Protein AF-G5ICY0-F1 (afdb_monomer_lite)

Sequence (314 aa):
MKWRRPLLGMAAVAVTAGICLMGASAAYGGWDLGRFWAGDGLAGGQSDGRDDGRNDGRSDGEIDGQRLSGEKRHWNLGDVVERELDGKVYRFQCIDQNYSDRMEYHKPAALFLCTTVIPADAGSEYRYEELADGRFDYVFYPGPVVNFGEGNDYKYSAVRRWLEKCESGVPGAVDINTGVDLAFEGRTEEGLYGQMNAEGVRGSYIGSQKLTERLFCLSVDEALKYREYLWRFEEAREENPESQYGPYSKGYWLRNPVGDETHYEDTRMVYIVDLVNGNIRPQAVKPEGKSGTGELDVTGTTGLRPAFAMPQDS

Organism: NCBI:txid742737

Structure (mmCIF, N/CA/C/O backbone):
data_AF-G5ICY0-F1
#
_entry.id   AF-G5ICY0-F1
#
loop_
_atom_site.group_PDB
_atom_site.id
_atom_site.type_symbol
_atom_site.label_atom_id
_atom_site.label_alt_id
_atom_site.label_comp_id
_atom_site.label_asym_id
_atom_site.label_entity_id
_atom_site.label_seq_id
_atom_site.pdbx_PDB_ins_code
_atom_site.Cartn_x
_atom_site.Cartn_y
_atom_site.Cartn_z
_atom_site.occupancy
_atom_site.B_iso_or_equiv
_atom_site.auth_seq_id
_atom_site.auth_comp_id
_atom_site.auth_asym_id
_atom_site.auth_atom_id
_atom_site.pdbx_PDB_model_num
ATOM 1 N N . MET A 1 1 ? -39.453 60.909 6.439 1.00 36.12 1 MET A N 1
ATOM 2 C CA . MET A 1 1 ? -39.708 60.272 5.126 1.00 36.12 1 MET A CA 1
ATOM 3 C C . MET A 1 1 ? -39.039 58.906 5.111 1.00 36.12 1 MET A C 1
ATOM 5 O O . MET A 1 1 ? -37.912 58.788 5.566 1.00 36.12 1 MET A O 1
ATOM 9 N N . LYS A 1 2 ? -39.800 57.882 4.711 1.00 39.31 2 LYS A N 1
ATOM 10 C CA . LYS A 1 2 ? -39.496 56.446 4.813 1.00 39.31 2 LYS A CA 1
ATOM 11 C C . LYS A 1 2 ? -38.220 56.061 4.056 1.00 39.31 2 LYS A C 1
ATOM 13 O O . LYS A 1 2 ? -38.152 56.315 2.862 1.00 39.31 2 LYS A O 1
ATOM 18 N N . TRP A 1 3 ? -37.321 55.329 4.710 1.00 28.19 3 TRP A N 1
ATOM 19 C CA . TRP A 1 3 ? -36.352 54.463 4.035 1.00 28.19 3 TRP A CA 1
ATOM 20 C C . TRP A 1 3 ? -36.494 53.041 4.577 1.00 28.19 3 TRP A C 1
ATOM 22 O O . TRP A 1 3 ? -36.423 52.794 5.779 1.00 28.19 3 TRP A O 1
ATOM 32 N N . ARG A 1 4 ? -36.833 52.137 3.655 1.00 33.28 4 ARG A N 1
ATOM 33 C CA . ARG A 1 4 ? -37.091 50.712 3.864 1.00 33.28 4 ARG A CA 1
ATOM 34 C C . ARG A 1 4 ? -35.762 49.961 3.990 1.00 33.28 4 ARG A C 1
ATOM 36 O O . ARG A 1 4 ? -34.844 50.209 3.218 1.00 33.28 4 ARG A O 1
ATOM 43 N N . ARG A 1 5 ? -35.708 49.008 4.922 1.00 35.75 5 ARG A N 1
ATOM 44 C CA . ARG A 1 5 ? -34.698 47.940 4.977 1.00 35.75 5 ARG A CA 1
ATOM 45 C C . ARG A 1 5 ? -34.933 46.933 3.838 1.00 35.75 5 ARG A C 1
ATOM 47 O O . ARG A 1 5 ? -36.100 46.614 3.595 1.00 35.75 5 ARG A O 1
ATOM 54 N N . PRO A 1 6 ? -33.891 46.374 3.204 1.00 41.16 6 PRO A N 1
ATOM 55 C CA . PRO A 1 6 ? -34.017 45.144 2.438 1.00 41.16 6 PRO A CA 1
ATOM 56 C C . PRO A 1 6 ? -33.832 43.911 3.338 1.00 41.16 6 PRO A C 1
ATOM 58 O O . PRO A 1 6 ? -32.923 43.851 4.163 1.00 41.16 6 PRO A O 1
ATOM 61 N N . LEU A 1 7 ? -34.726 42.940 3.151 1.00 33.22 7 LEU A N 1
ATOM 62 C CA . LEU A 1 7 ? -34.635 41.551 3.596 1.00 33.22 7 LEU A CA 1
ATOM 63 C C . LEU A 1 7 ? -34.137 40.713 2.408 1.00 33.22 7 LEU A C 1
ATOM 65 O O . LEU A 1 7 ? -34.849 40.603 1.417 1.00 33.22 7 LEU A O 1
ATOM 69 N N . LEU A 1 8 ? -32.960 40.110 2.535 1.00 35.53 8 LEU A N 1
ATOM 70 C CA . LEU A 1 8 ? -32.526 38.869 1.878 1.00 35.53 8 LEU A CA 1
ATOM 71 C C . LEU A 1 8 ? -31.786 38.127 3.005 1.00 35.53 8 LEU A C 1
ATOM 73 O O . LEU A 1 8 ? -30.935 38.725 3.649 1.00 35.53 8 LEU A O 1
ATOM 77 N N . GLY A 1 9 ? -32.082 36.901 3.415 1.00 31.06 9 GLY A N 1
ATOM 78 C CA . GLY A 1 9 ? -32.622 35.751 2.705 1.00 31.06 9 GLY A CA 1
ATOM 79 C C . GLY A 1 9 ? -31.750 34.573 3.146 1.00 31.06 9 GLY A C 1
ATOM 80 O O . GLY A 1 9 ? -30.866 34.161 2.407 1.00 31.06 9 GLY A O 1
ATOM 81 N N . MET A 1 10 ? -31.907 34.124 4.399 1.00 29.62 10 MET A N 1
ATOM 82 C CA . MET A 1 10 ? -31.206 32.946 4.924 1.00 29.62 10 MET A CA 1
ATOM 83 C C . MET A 1 10 ? -31.813 31.699 4.278 1.00 29.62 10 MET A C 1
ATOM 85 O O . MET A 1 10 ? -32.929 31.306 4.614 1.00 29.62 10 MET A O 1
ATOM 89 N N . ALA A 1 11 ? -31.089 31.092 3.341 1.00 31.17 11 ALA A N 1
ATOM 90 C CA . ALA A 1 11 ? -31.382 29.748 2.872 1.00 31.17 11 ALA A CA 1
ATOM 91 C C . ALA A 1 11 ? -30.827 28.751 3.899 1.00 31.17 11 ALA A C 1
ATOM 93 O O . ALA A 1 11 ? -29.621 28.531 3.986 1.00 31.17 11 ALA A O 1
ATOM 94 N N . ALA A 1 12 ? -31.719 28.185 4.709 1.00 29.64 12 ALA A N 1
ATOM 95 C CA . ALA A 1 12 ? -31.433 27.004 5.506 1.00 29.64 12 ALA A CA 1
ATOM 96 C C . ALA A 1 12 ? -31.341 25.799 4.559 1.00 29.64 12 ALA A C 1
ATOM 98 O O . ALA A 1 12 ? -32.341 25.392 3.969 1.00 29.64 12 ALA A O 1
ATOM 99 N N . VAL A 1 13 ? -30.142 25.243 4.392 1.00 29.98 13 VAL A N 1
ATOM 100 C CA . VAL A 1 13 ? -29.959 23.937 3.753 1.00 29.98 13 VAL A CA 1
ATOM 101 C C . VAL A 1 13 ? -30.227 22.886 4.823 1.00 29.98 13 VAL A C 1
ATOM 103 O O . VAL A 1 13 ? -29.407 22.651 5.708 1.00 29.98 13 VAL A O 1
ATOM 106 N N . ALA A 1 14 ? -31.422 22.304 4.777 1.00 28.41 14 ALA A N 1
ATOM 107 C CA . ALA A 1 14 ? -31.770 21.136 5.566 1.00 28.41 14 ALA A CA 1
ATOM 108 C C . ALA A 1 14 ? -31.004 19.926 5.011 1.00 28.41 14 ALA A C 1
ATOM 110 O O . ALA A 1 14 ? -31.295 19.452 3.915 1.00 28.41 14 ALA A O 1
ATOM 111 N N . VAL A 1 15 ? -30.017 19.437 5.761 1.00 30.31 15 VAL A N 1
ATOM 112 C CA . VAL A 1 15 ? -29.398 18.132 5.510 1.00 30.31 15 VAL A CA 1
ATOM 113 C C . VAL A 1 15 ? -30.334 17.080 6.095 1.00 30.31 15 VAL A C 1
ATOM 115 O O . VAL A 1 15 ? -30.364 16.843 7.300 1.00 30.31 15 VAL A O 1
ATOM 118 N N . THR A 1 16 ? -31.163 16.487 5.243 1.00 29.80 16 THR A N 1
ATOM 119 C CA . THR A 1 16 ? -31.933 15.287 5.575 1.00 29.80 16 THR A CA 1
ATOM 120 C C . THR A 1 16 ? -30.975 14.109 5.717 1.00 29.80 16 THR A C 1
ATOM 122 O O . THR A 1 16 ? -30.489 13.577 4.721 1.00 29.80 16 THR A O 1
ATOM 125 N N . ALA A 1 17 ? -30.709 13.706 6.960 1.00 30.80 17 ALA A N 1
ATOM 126 C CA . ALA A 1 17 ? -30.082 12.432 7.281 1.00 30.80 17 ALA A CA 1
ATOM 127 C C . ALA A 1 17 ? -31.050 11.295 6.912 1.00 30.80 17 ALA A C 1
ATOM 129 O O . ALA A 1 17 ? -32.052 11.063 7.590 1.00 30.80 17 ALA A O 1
ATOM 130 N N . GLY A 1 18 ? -30.779 10.622 5.795 1.00 26.30 18 GLY A N 1
ATOM 131 C CA . GLY A 1 18 ? -31.446 9.382 5.424 1.00 26.30 18 GLY A CA 1
ATOM 132 C C . GLY A 1 18 ? -30.911 8.239 6.279 1.00 26.30 18 GLY A C 1
ATOM 133 O O . GLY A 1 18 ? -29.832 7.721 6.018 1.00 26.30 18 GLY A O 1
ATOM 134 N N . ILE A 1 19 ? -31.667 7.860 7.308 1.00 30.48 19 ILE A N 1
ATOM 135 C CA . ILE A 1 19 ? -31.460 6.621 8.060 1.00 30.48 19 ILE A CA 1
ATOM 136 C C . ILE A 1 19 ? -31.912 5.465 7.158 1.00 30.48 19 ILE A C 1
ATOM 138 O O . ILE A 1 19 ? -33.110 5.228 6.993 1.00 30.48 19 ILE A O 1
ATOM 142 N N . CYS A 1 20 ? -30.961 4.750 6.557 1.00 27.05 20 CYS A N 1
ATOM 143 C CA . CYS A 1 20 ? -31.229 3.454 5.939 1.00 27.05 20 CYS A CA 1
ATOM 144 C C . CYS A 1 20 ? -31.320 2.388 7.037 1.00 27.05 20 CYS A C 1
ATOM 146 O O . CYS A 1 20 ? -30.318 1.850 7.494 1.00 27.05 20 CYS A O 1
ATOM 148 N N . LEU A 1 21 ? -32.551 2.084 7.448 1.00 31.14 21 LEU A N 1
ATOM 149 C CA . LEU A 1 21 ? -32.902 0.839 8.125 1.00 31.14 21 LEU A CA 1
ATOM 150 C C . LEU A 1 21 ? -32.867 -0.292 7.089 1.00 31.14 21 LEU A C 1
ATOM 152 O O . LEU A 1 21 ? -33.760 -0.378 6.247 1.00 31.14 21 LEU A O 1
ATOM 156 N N . MET A 1 22 ? -31.865 -1.169 7.157 1.00 32.19 22 MET A N 1
ATOM 157 C CA . MET A 1 22 ? -31.937 -2.484 6.518 1.00 32.19 22 MET A CA 1
ATOM 158 C C . MET A 1 22 ? -31.921 -3.581 7.576 1.00 32.19 22 MET A C 1
ATOM 160 O O . MET A 1 22 ? -31.113 -3.587 8.501 1.00 32.19 22 MET A O 1
ATOM 164 N N . GLY A 1 23 ? -32.925 -4.447 7.449 1.00 27.83 23 GLY A N 1
ATOM 165 C CA . GLY A 1 23 ? -33.338 -5.433 8.429 1.00 27.83 23 GLY A CA 1
ATOM 166 C C . GLY A 1 23 ? -32.321 -6.546 8.636 1.00 27.83 23 GLY A C 1
ATOM 167 O O . GLY A 1 23 ? -31.778 -7.115 7.692 1.00 27.83 23 GLY A O 1
ATOM 168 N N . ALA A 1 24 ? -32.148 -6.892 9.906 1.00 28.39 24 ALA A N 1
ATOM 169 C CA . ALA A 1 24 ? -31.529 -8.127 10.337 1.00 28.39 24 ALA A CA 1
ATOM 170 C C . ALA A 1 24 ? -32.392 -9.322 9.900 1.00 28.39 24 ALA A C 1
ATOM 172 O O . ALA A 1 24 ? -33.565 -9.415 10.264 1.00 28.39 24 ALA A O 1
ATOM 173 N N . SER A 1 25 ? -31.796 -10.257 9.161 1.00 28.80 25 SER A N 1
ATOM 174 C CA . SER A 1 25 ? -32.307 -11.621 9.046 1.00 28.80 25 SER A CA 1
ATOM 175 C C . SER A 1 25 ? -31.314 -12.547 9.732 1.00 28.80 25 SER A C 1
ATOM 177 O O . SER A 1 25 ? -30.215 -12.785 9.239 1.00 28.80 25 SER A O 1
ATOM 179 N N . ALA A 1 26 ? -31.710 -13.023 10.909 1.00 29.44 26 ALA A N 1
ATOM 180 C CA . ALA A 1 26 ? -30.985 -13.989 11.711 1.00 29.44 26 ALA A CA 1
ATOM 181 C C . ALA A 1 26 ? -30.997 -15.373 11.043 1.00 29.44 26 ALA A C 1
ATOM 183 O O . ALA A 1 26 ? -32.054 -15.868 10.650 1.00 29.44 26 ALA A O 1
ATOM 184 N N . ALA A 1 27 ? -29.838 -16.025 10.991 1.00 30.41 27 ALA A N 1
ATOM 185 C CA . ALA A 1 27 ? -29.732 -17.469 10.833 1.00 30.41 27 ALA A CA 1
ATOM 186 C C . ALA A 1 27 ? -28.850 -18.001 11.967 1.00 30.41 27 ALA A C 1
ATOM 188 O O . ALA A 1 27 ? -27.684 -17.643 12.104 1.00 30.41 27 ALA A O 1
ATOM 189 N N . TYR A 1 28 ? -29.486 -18.796 12.821 1.00 28.75 28 TYR A N 1
ATOM 190 C CA . TYR A 1 28 ? -28.950 -19.422 14.019 1.00 28.75 28 TYR A CA 1
ATOM 191 C C . TYR A 1 28 ? -28.015 -20.596 13.691 1.00 28.75 28 TYR A C 1
ATOM 193 O O . TYR A 1 28 ? -28.326 -21.429 12.843 1.00 28.75 28 TYR A O 1
ATOM 201 N N . GLY A 1 29 ? -26.945 -20.717 14.474 1.00 30.14 29 GLY A N 1
ATOM 202 C CA . GLY A 1 29 ? -26.144 -21.926 14.688 1.00 30.14 29 GLY A CA 1
ATOM 203 C C . GLY A 1 29 ? -25.017 -21.548 15.655 1.00 30.14 29 GLY A C 1
ATOM 204 O O . GLY A 1 29 ? -24.110 -20.830 15.272 1.00 30.14 29 GLY A O 1
ATOM 205 N N . GLY A 1 30 ? -25.065 -21.818 16.958 1.00 26.81 30 GLY A N 1
ATOM 206 C CA . GLY A 1 30 ? -25.446 -23.070 17.600 1.00 26.81 30 GLY A CA 1
ATOM 207 C C . GLY A 1 30 ? -24.174 -23.858 17.919 1.00 26.81 30 GLY A C 1
ATOM 208 O O . GLY A 1 30 ? -23.968 -24.910 17.330 1.00 26.81 30 GLY A O 1
ATOM 209 N N . TRP A 1 31 ? -23.315 -23.334 18.804 1.00 29.28 31 TRP A N 1
ATOM 210 C CA . TRP A 1 31 ? -22.185 -24.083 19.361 1.00 29.28 31 TRP A CA 1
ATOM 211 C C . TRP A 1 31 ? -22.333 -24.180 20.875 1.00 29.28 31 TRP A C 1
ATOM 213 O O . TRP A 1 31 ? -22.427 -23.183 21.591 1.00 29.28 31 TRP A O 1
ATOM 223 N N . ASP A 1 32 ? -22.439 -25.432 21.295 1.00 28.61 32 ASP A N 1
ATOM 224 C CA . ASP A 1 32 ? -22.733 -25.927 22.627 1.00 28.61 32 ASP A CA 1
ATOM 225 C C . ASP A 1 32 ? -21.485 -25.818 23.520 1.00 28.61 32 ASP A C 1
ATOM 227 O O . ASP A 1 32 ? -20.405 -26.302 23.177 1.00 28.61 32 ASP A O 1
ATOM 231 N N . LEU A 1 33 ? -21.635 -25.157 24.668 1.00 32.12 33 LEU A N 1
ATOM 232 C CA . LEU A 1 33 ? -20.635 -25.084 25.730 1.00 32.12 33 LEU A CA 1
ATOM 233 C C . LEU A 1 33 ? -20.950 -26.176 26.755 1.00 32.12 33 LEU A C 1
ATOM 235 O O . LEU A 1 33 ? -21.924 -26.078 27.502 1.00 32.12 33 LEU A O 1
ATOM 239 N N . GLY A 1 34 ? -20.086 -27.191 26.842 1.00 29.98 34 GLY A N 1
ATOM 240 C CA . GLY A 1 34 ? -20.282 -28.326 27.741 1.00 29.98 34 GLY A CA 1
ATOM 241 C C . GLY A 1 34 ? -18.997 -28.926 28.312 1.00 29.98 34 GLY A C 1
ATOM 242 O O . GLY A 1 34 ? -18.436 -29.833 27.720 1.00 29.98 34 GLY A O 1
ATOM 243 N N . ARG A 1 35 ? -18.640 -28.455 29.519 1.00 31.89 35 ARG A N 1
ATOM 244 C CA . ARG A 1 35 ? -18.108 -29.181 30.704 1.00 31.89 35 ARG A CA 1
ATOM 245 C C . ARG A 1 35 ? -16.809 -30.014 30.587 1.00 31.89 35 ARG A C 1
ATOM 247 O O . ARG A 1 35 ? -16.711 -30.952 29.818 1.00 31.89 35 ARG A O 1
ATOM 254 N N . PHE A 1 36 ? -15.767 -29.666 31.353 1.00 27.19 36 PHE A N 1
ATOM 255 C CA . PHE A 1 36 ? -15.526 -30.012 32.779 1.00 27.19 36 PHE A CA 1
ATOM 256 C C . PHE A 1 36 ? -15.014 -31.448 32.971 1.00 27.19 36 PHE A C 1
ATOM 258 O O . PHE A 1 36 ? -15.792 -32.367 32.781 1.00 27.19 36 PHE A O 1
ATOM 265 N N . TRP A 1 37 ? -13.761 -31.608 33.421 1.00 31.45 37 TRP A N 1
ATOM 266 C CA . TRP A 1 37 ? -13.373 -32.430 34.582 1.00 31.45 37 TRP A CA 1
ATOM 267 C C . TRP A 1 37 ? -11.996 -31.995 35.099 1.00 31.45 37 TRP A C 1
ATOM 269 O O . TRP A 1 37 ? -11.056 -31.784 34.337 1.00 31.45 37 TRP A O 1
ATOM 279 N N . ALA A 1 38 ? -11.929 -31.852 36.418 1.00 29.88 38 ALA A N 1
ATOM 280 C CA . ALA A 1 38 ? -10.739 -31.639 37.219 1.00 29.88 38 ALA A CA 1
ATOM 281 C C . ALA A 1 38 ? -10.428 -32.922 38.003 1.00 29.88 38 ALA A C 1
ATOM 283 O O . ALA A 1 38 ? -11.358 -33.635 38.373 1.00 29.88 38 ALA A O 1
ATOM 284 N N . GLY A 1 39 ? -9.150 -33.101 38.345 1.00 28.83 39 GLY A N 1
ATOM 285 C CA . GLY A 1 39 ? -8.735 -33.679 39.627 1.00 28.83 39 GLY A CA 1
ATOM 286 C C . GLY A 1 39 ? -8.312 -35.146 39.634 1.00 28.83 39 GLY A C 1
ATOM 287 O O . GLY A 1 39 ? -9.118 -36.022 39.353 1.00 28.83 39 GLY A O 1
ATOM 288 N N . ASP A 1 40 ? -7.036 -35.346 39.992 1.00 31.92 40 ASP A N 1
ATOM 289 C CA . ASP A 1 40 ? -6.444 -36.368 40.887 1.00 31.92 40 ASP A CA 1
ATOM 290 C C . ASP A 1 40 ? -5.070 -36.775 40.306 1.00 31.92 40 ASP A C 1
ATOM 292 O O . ASP A 1 40 ? -4.948 -37.019 39.114 1.00 31.92 40 ASP A O 1
ATOM 296 N N . GLY A 1 41 ? -3.933 -36.840 40.998 1.00 28.06 41 GLY A N 1
ATOM 297 C CA . GLY A 1 41 ? -3.618 -36.797 42.417 1.00 28.06 41 GLY A CA 1
ATOM 298 C C . GLY A 1 41 ? -2.426 -37.737 42.688 1.00 28.06 41 GLY A C 1
ATOM 299 O O . GLY A 1 41 ? -2.580 -38.945 42.598 1.00 28.06 41 GLY A O 1
ATOM 300 N N . LEU A 1 42 ? -1.286 -37.156 43.092 1.00 30.66 42 LEU A N 1
ATOM 301 C CA . LEU A 1 42 ? -0.247 -37.695 43.999 1.00 30.66 42 LEU A CA 1
ATOM 302 C C . LEU A 1 42 ? 0.853 -38.695 43.541 1.00 30.66 42 LEU A C 1
ATOM 304 O O . LEU A 1 42 ? 0.600 -39.775 43.025 1.00 30.66 42 LEU A O 1
ATOM 308 N N . ALA A 1 43 ? 2.066 -38.334 44.006 1.00 31.50 43 ALA A N 1
ATOM 309 C CA . ALA A 1 43 ? 3.121 -39.148 44.645 1.00 31.50 43 ALA A CA 1
ATOM 310 C C . ALA A 1 43 ? 4.396 -39.525 43.848 1.00 31.50 43 ALA A C 1
ATOM 312 O O . ALA A 1 43 ? 4.440 -40.503 43.119 1.00 31.50 43 ALA A O 1
ATOM 313 N N . GLY A 1 44 ? 5.471 -38.766 44.121 1.00 28.78 44 GLY A N 1
ATOM 314 C CA . GLY A 1 44 ? 6.660 -39.219 44.868 1.00 28.78 44 GLY A CA 1
ATOM 315 C C . GLY A 1 44 ? 7.566 -40.311 44.282 1.00 28.78 44 GLY A C 1
ATOM 316 O O . GLY A 1 44 ? 7.186 -41.473 44.217 1.00 28.78 44 GLY A O 1
ATOM 317 N N . GLY A 1 45 ? 8.834 -39.965 44.035 1.00 30.28 45 GLY A N 1
ATOM 318 C CA . GLY A 1 45 ? 9.909 -40.941 43.836 1.00 30.28 45 GLY A CA 1
ATOM 319 C C . GLY A 1 45 ? 11.239 -40.294 43.458 1.00 30.28 45 GLY A C 1
ATOM 320 O O . GLY A 1 45 ? 11.493 -40.032 42.291 1.00 30.28 45 GLY A O 1
ATOM 321 N N . GLN A 1 46 ? 12.071 -40.024 44.461 1.00 31.14 46 GLN A N 1
ATOM 322 C CA . GLN A 1 46 ? 13.448 -39.546 44.338 1.00 31.14 46 GLN A CA 1
ATOM 323 C C . GLN A 1 46 ? 14.387 -40.761 44.412 1.00 31.14 46 GLN A C 1
ATOM 325 O O . GLN A 1 46 ? 14.256 -41.559 45.339 1.00 31.14 46 GLN A O 1
ATOM 330 N N . SER A 1 47 ? 15.339 -40.895 43.486 1.00 35.06 47 SER A N 1
ATOM 331 C CA . SER A 1 47 ? 16.558 -41.682 43.716 1.00 35.06 47 SER A CA 1
ATOM 332 C C . SER A 1 47 ? 17.679 -41.241 42.782 1.00 35.06 47 SER A C 1
ATOM 334 O O . SER A 1 47 ? 17.532 -41.257 41.560 1.00 35.06 47 SER A O 1
ATOM 336 N N . ASP A 1 48 ? 18.791 -40.879 43.407 1.00 33.38 48 ASP A N 1
ATOM 337 C CA . ASP A 1 48 ? 20.049 -40.457 42.811 1.00 33.38 48 ASP A CA 1
ATOM 338 C C . ASP A 1 48 ? 20.854 -41.656 42.284 1.00 33.38 48 ASP A C 1
ATOM 340 O O . ASP A 1 48 ? 20.834 -42.741 42.866 1.00 33.38 48 ASP A O 1
ATOM 344 N N . GLY A 1 49 ? 21.643 -41.434 41.232 1.00 31.75 49 GLY A N 1
ATOM 345 C CA . GLY A 1 49 ? 22.653 -42.380 40.762 1.00 31.75 49 GLY A CA 1
ATOM 346 C C . GLY A 1 49 ? 23.546 -41.747 39.701 1.00 31.75 49 GLY A C 1
ATOM 347 O O . GLY A 1 49 ? 23.127 -41.582 38.561 1.00 31.75 49 GLY A O 1
ATOM 348 N N . ARG A 1 50 ? 24.762 -41.359 40.103 1.00 32.59 50 ARG A N 1
ATOM 349 C CA . ARG A 1 50 ? 25.868 -40.979 39.210 1.00 32.59 50 ARG A CA 1
ATOM 350 C C . ARG A 1 50 ? 26.277 -42.181 38.361 1.00 32.59 50 ARG A C 1
ATOM 352 O O . ARG A 1 50 ? 26.399 -43.269 38.917 1.00 32.59 50 ARG A O 1
ATOM 359 N N . ASP A 1 51 ? 26.583 -41.948 37.090 1.00 38.94 51 ASP A N 1
ATOM 360 C CA . ASP A 1 51 ? 27.651 -42.693 36.430 1.00 38.94 51 ASP A CA 1
ATOM 361 C C . ASP A 1 51 ? 28.348 -41.824 35.380 1.00 38.94 51 ASP A C 1
ATOM 363 O O . ASP A 1 51 ? 27.744 -40.972 34.718 1.00 38.94 51 ASP A O 1
ATOM 367 N N . ASP A 1 52 ? 29.651 -42.034 35.294 1.00 36.38 52 ASP A N 1
ATOM 368 C CA . ASP A 1 52 ? 30.637 -41.130 34.742 1.00 36.38 52 ASP A CA 1
ATOM 369 C C . ASP A 1 52 ? 31.130 -41.746 33.431 1.00 36.38 52 ASP A C 1
ATOM 371 O O . ASP A 1 52 ? 31.802 -42.775 33.427 1.00 36.38 52 ASP A O 1
ATOM 375 N N . GLY A 1 53 ? 30.819 -41.127 32.293 1.00 32.47 53 GLY A N 1
ATOM 376 C CA . GLY A 1 53 ? 31.210 -41.668 30.992 1.00 32.47 53 GLY A CA 1
ATOM 377 C C . GLY A 1 53 ? 31.482 -40.577 29.973 1.00 32.47 53 GLY A C 1
ATOM 378 O O . GLY A 1 53 ? 30.573 -40.110 29.294 1.00 32.47 53 GLY A O 1
ATOM 379 N N . ARG A 1 54 ? 32.755 -40.186 29.847 1.00 34.56 54 ARG A N 1
ATOM 380 C CA . ARG A 1 54 ? 33.267 -39.478 28.666 1.00 34.56 54 ARG A CA 1
ATOM 381 C C . ARG A 1 54 ? 33.046 -40.358 27.434 1.00 34.56 54 ARG A C 1
ATOM 383 O O . ARG A 1 54 ? 33.542 -41.481 27.408 1.00 34.56 54 ARG A O 1
ATOM 390 N N . ASN A 1 55 ? 32.365 -39.830 26.422 1.00 38.03 55 ASN A N 1
ATOM 391 C CA . ASN A 1 55 ? 32.568 -40.263 25.046 1.00 38.03 55 ASN A CA 1
ATOM 392 C C . ASN A 1 55 ? 32.471 -39.059 24.102 1.00 38.03 55 ASN A C 1
ATOM 394 O O . ASN A 1 55 ? 31.430 -38.438 23.903 1.00 38.03 55 ASN A O 1
ATOM 398 N N . ASP A 1 56 ? 33.632 -38.738 23.578 1.00 39.34 56 ASP A N 1
ATOM 399 C CA . ASP A 1 56 ? 34.004 -37.773 22.575 1.00 39.34 56 ASP A CA 1
ATOM 400 C C . ASP A 1 56 ? 33.689 -38.364 21.196 1.00 39.34 56 ASP A C 1
ATOM 402 O O . ASP A 1 56 ? 34.445 -39.146 20.630 1.00 39.34 56 ASP A O 1
ATOM 406 N N . GLY A 1 57 ? 32.537 -37.976 20.650 1.00 34.19 57 GLY A N 1
ATOM 407 C CA . GLY A 1 57 ? 32.107 -38.356 19.311 1.00 34.19 57 GLY A CA 1
ATOM 408 C C . GLY A 1 57 ? 31.342 -37.218 18.656 1.00 34.19 57 GLY A C 1
ATOM 409 O O . GLY A 1 57 ? 30.145 -37.058 18.880 1.00 34.19 57 GLY A O 1
ATOM 410 N N . ARG A 1 58 ? 32.048 -36.428 17.837 1.00 42.56 58 ARG A N 1
ATOM 411 C CA . ARG A 1 58 ? 31.448 -35.548 16.827 1.00 42.56 58 ARG A CA 1
ATOM 412 C C . ARG A 1 58 ? 30.400 -36.338 16.046 1.00 42.56 58 ARG A C 1
ATOM 414 O O . ARG A 1 58 ? 30.737 -37.286 15.343 1.00 42.56 58 ARG A O 1
ATOM 421 N N . SER A 1 59 ? 29.152 -35.921 16.164 1.00 34.38 59 SER A N 1
ATOM 422 C CA . SER A 1 59 ? 28.121 -36.191 15.175 1.00 34.38 59 SER A CA 1
ATOM 423 C C . SER A 1 59 ? 27.605 -34.827 14.759 1.00 34.38 59 SER A C 1
ATOM 425 O O . SER A 1 59 ? 26.928 -34.138 15.520 1.00 34.38 59 SER A O 1
ATOM 427 N N . ASP A 1 60 ? 28.040 -34.411 13.574 1.00 37.41 60 ASP A N 1
ATOM 428 C CA . ASP A 1 60 ? 27.523 -33.253 12.866 1.00 37.41 60 ASP A CA 1
ATOM 429 C C . ASP A 1 60 ? 26.065 -33.574 12.516 1.00 37.41 60 ASP A C 1
ATOM 431 O O . ASP A 1 60 ? 25.751 -34.144 11.474 1.00 37.41 60 ASP A O 1
ATOM 435 N N . GLY A 1 61 ? 25.179 -33.311 13.475 1.00 31.09 61 GLY A N 1
ATOM 436 C CA . GLY A 1 61 ? 23.739 -33.343 13.298 1.00 31.09 61 GLY A CA 1
ATOM 437 C C . GLY A 1 61 ? 23.341 -32.123 12.492 1.00 31.09 61 GLY A C 1
ATOM 438 O O . GLY A 1 61 ? 22.975 -31.093 13.052 1.00 31.09 61 GLY A O 1
ATOM 439 N N . GLU A 1 62 ? 23.475 -32.247 11.176 1.00 35.41 62 GLU A N 1
ATOM 440 C CA . GLU A 1 62 ? 22.722 -31.482 10.194 1.00 35.41 62 GLU A CA 1
ATOM 441 C C . GLU A 1 62 ? 21.265 -31.438 10.674 1.00 35.41 62 GLU A C 1
ATOM 443 O O . GLU A 1 62 ? 20.568 -32.454 10.710 1.00 35.41 62 GLU A O 1
ATOM 448 N N . ILE A 1 63 ? 20.839 -30.271 11.168 1.00 41.12 63 ILE A N 1
ATOM 449 C CA . ILE A 1 63 ? 19.438 -30.011 11.479 1.00 41.12 63 ILE A CA 1
ATOM 450 C C . ILE A 1 63 ? 18.755 -29.958 10.120 1.00 41.12 63 ILE A C 1
ATOM 452 O O . ILE A 1 63 ? 18.712 -28.916 9.469 1.00 41.12 63 ILE A O 1
ATOM 456 N N . ASP A 1 64 ? 18.318 -31.135 9.679 1.00 35.72 64 ASP A N 1
ATOM 457 C CA . ASP A 1 64 ? 17.491 -31.351 8.508 1.00 35.72 64 ASP A CA 1
ATOM 458 C C . ASP A 1 64 ? 16.294 -30.412 8.638 1.00 35.72 64 ASP A C 1
ATOM 460 O O . ASP A 1 64 ? 15.446 -30.548 9.529 1.00 35.72 64 ASP A O 1
ATOM 464 N N . GLY A 1 65 ? 16.316 -29.363 7.816 1.00 38.31 65 GLY A N 1
ATOM 465 C CA . GLY A 1 65 ? 15.276 -28.360 7.764 1.00 38.31 65 GLY A CA 1
ATOM 466 C C . GLY A 1 65 ? 13.971 -29.079 7.502 1.00 38.31 65 GLY A C 1
ATOM 467 O O . GLY A 1 65 ? 13.754 -29.595 6.405 1.00 38.31 65 GLY A O 1
ATOM 468 N N . GLN A 1 66 ? 13.110 -29.124 8.518 1.00 38.94 66 GLN A N 1
ATOM 469 C CA . GLN A 1 66 ? 11.752 -29.619 8.394 1.00 38.94 66 GLN A CA 1
ATOM 470 C C . GLN A 1 66 ? 11.053 -28.848 7.275 1.00 38.94 66 GLN A C 1
ATOM 472 O O . GLN A 1 66 ? 10.544 -27.745 7.446 1.00 38.94 66 GLN A O 1
ATOM 477 N N . ARG A 1 67 ? 11.096 -29.472 6.100 1.00 38.69 67 ARG A N 1
ATOM 478 C CA . ARG A 1 67 ? 10.161 -29.442 4.988 1.00 38.69 67 ARG A CA 1
ATOM 479 C C . ARG A 1 67 ? 8.871 -28.682 5.347 1.00 38.69 67 ARG A C 1
ATOM 481 O O . ARG A 1 67 ? 7.897 -29.275 5.802 1.00 38.69 67 ARG A O 1
ATOM 488 N N . LEU A 1 68 ? 8.808 -27.397 5.001 1.00 43.81 68 LEU A N 1
ATOM 489 C CA . LEU A 1 68 ? 7.549 -26.784 4.566 1.00 43.81 68 LEU A CA 1
ATOM 490 C C . LEU A 1 68 ? 7.252 -27.367 3.174 1.00 43.81 68 LEU A C 1
ATOM 492 O O . LEU A 1 68 ? 7.535 -26.783 2.131 1.00 43.81 68 LEU A O 1
ATOM 496 N N . SER A 1 69 ? 6.854 -28.641 3.161 1.00 46.25 69 SER A N 1
ATOM 497 C CA . SER A 1 69 ? 6.741 -29.463 1.963 1.00 46.25 69 SER A CA 1
ATOM 498 C C . SER A 1 69 ? 5.405 -29.242 1.276 1.00 46.25 69 SER A C 1
ATOM 500 O O . SER A 1 69 ? 4.422 -29.900 1.609 1.00 46.25 69 SER A O 1
ATOM 502 N N . GLY A 1 70 ? 5.373 -28.365 0.283 1.00 51.50 70 GLY A N 1
ATOM 503 C CA . GLY A 1 70 ? 4.232 -28.305 -0.627 1.00 51.50 70 GLY A CA 1
ATOM 504 C C . GLY A 1 70 ? 4.226 -27.105 -1.553 1.00 51.50 70 GLY A C 1
ATOM 505 O O . GLY A 1 70 ? 3.668 -27.200 -2.642 1.00 51.50 70 GLY A O 1
ATOM 506 N N . GLU A 1 71 ? 4.859 -25.999 -1.166 1.00 58.41 71 GLU A N 1
ATOM 507 C CA . GLU A 1 71 ? 4.848 -24.808 -2.008 1.00 58.41 71 GLU A CA 1
ATOM 508 C C . GLU A 1 71 ? 5.820 -24.943 -3.184 1.00 58.41 71 GLU A C 1
ATOM 510 O O . GLU A 1 71 ? 6.925 -25.486 -3.058 1.00 58.41 71 GLU A O 1
ATOM 515 N N . LYS A 1 72 ? 5.350 -24.503 -4.359 1.00 63.25 72 LYS A N 1
ATOM 516 C CA . LYS A 1 72 ? 6.127 -24.481 -5.598 1.00 63.25 72 LYS A CA 1
ATOM 517 C C . LYS A 1 72 ? 7.438 -23.745 -5.326 1.00 63.25 72 LYS A C 1
ATOM 519 O O . LYS A 1 72 ? 7.434 -22.670 -4.745 1.00 63.25 72 LYS A O 1
ATOM 524 N N . ARG A 1 73 ? 8.558 -24.310 -5.773 1.00 74.81 73 ARG A N 1
ATOM 525 C CA . ARG A 1 73 ? 9.851 -23.617 -5.694 1.00 74.81 73 ARG A CA 1
ATOM 526 C C . ARG A 1 73 ? 10.124 -22.707 -6.889 1.00 74.81 73 ARG A C 1
ATOM 528 O O . ARG A 1 73 ? 11.049 -21.913 -6.854 1.00 74.81 73 ARG A O 1
ATOM 535 N N . HIS A 1 74 ? 9.306 -22.815 -7.931 1.00 90.00 74 HIS A N 1
ATOM 536 C CA . HIS A 1 74 ? 9.350 -21.950 -9.099 1.00 90.00 74 HIS A CA 1
ATOM 537 C C . HIS A 1 74 ? 7.971 -21.329 -9.308 1.00 90.00 74 HIS A C 1
ATOM 539 O O . HIS A 1 74 ? 6.990 -22.045 -9.541 1.00 90.00 74 HIS A O 1
ATOM 545 N N . TRP A 1 75 ? 7.909 -20.007 -9.213 1.00 94.00 75 TRP A N 1
ATOM 546 C CA . TRP A 1 75 ? 6.686 -19.227 -9.346 1.00 94.00 75 TRP A CA 1
ATOM 547 C C . TRP A 1 75 ? 6.582 -18.611 -10.737 1.00 94.00 75 TRP A C 1
ATOM 549 O O . TRP A 1 75 ? 7.562 -18.098 -11.286 1.00 94.00 75 TRP A O 1
ATOM 559 N N . ASN A 1 76 ? 5.379 -18.660 -11.308 1.00 94.88 76 ASN A N 1
ATOM 560 C CA . ASN A 1 76 ? 5.047 -18.011 -12.570 1.00 94.88 76 ASN A CA 1
ATOM 561 C C . ASN A 1 76 ? 4.325 -16.685 -12.355 1.00 94.88 76 ASN A C 1
ATOM 563 O O . ASN A 1 76 ? 3.550 -16.560 -11.411 1.00 94.88 76 ASN A O 1
ATOM 567 N N . LEU A 1 77 ? 4.522 -15.718 -13.261 1.00 95.69 77 LEU A N 1
ATOM 568 C CA . LEU A 1 77 ? 3.674 -14.523 -13.288 1.00 95.69 77 LEU A CA 1
ATOM 569 C C . LEU A 1 77 ? 2.200 -14.940 -13.336 1.00 95.69 77 LEU A C 1
ATOM 571 O O . LEU A 1 77 ? 1.804 -15.771 -14.156 1.00 95.69 77 LEU A O 1
ATOM 575 N N . GLY A 1 78 ? 1.400 -14.365 -12.445 1.00 95.62 78 GLY A N 1
ATOM 576 C CA . GLY A 1 78 ? -0.010 -14.699 -12.301 1.00 95.62 78 GLY A CA 1
ATOM 577 C C . GLY A 1 78 ? -0.314 -15.920 -11.428 1.00 95.62 78 GLY A C 1
ATOM 578 O O . GLY A 1 78 ? -1.494 -16.156 -11.182 1.00 95.62 78 GLY A O 1
ATOM 579 N N . ASP A 1 79 ? 0.682 -16.670 -10.929 1.00 96.44 79 ASP A N 1
ATOM 580 C CA . ASP A 1 79 ? 0.440 -17.686 -9.895 1.00 96.44 79 ASP A CA 1
ATOM 581 C C . ASP A 1 79 ? -0.195 -17.022 -8.663 1.00 96.44 79 ASP A C 1
ATOM 583 O O . ASP A 1 79 ? 0.219 -15.937 -8.251 1.00 96.44 79 ASP A O 1
ATOM 587 N N . VAL A 1 80 ? -1.194 -17.681 -8.072 1.00 97.00 80 VAL A N 1
ATOM 588 C CA . VAL A 1 80 ? -1.943 -17.170 -6.917 1.00 97.00 80 VAL A CA 1
ATOM 589 C C . VAL A 1 80 ? -1.739 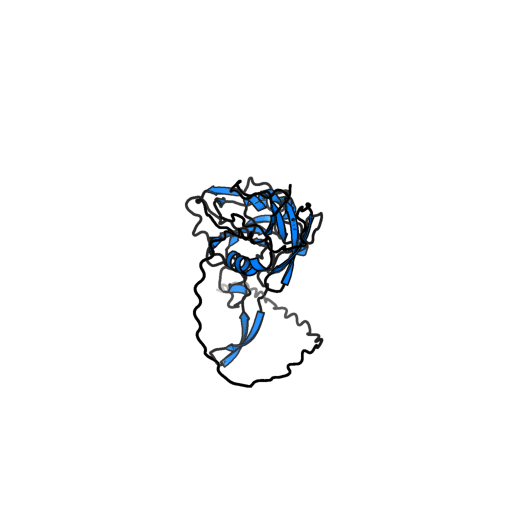-18.076 -5.715 1.00 97.00 80 VAL A C 1
ATOM 591 O O . VAL A 1 80 ? -1.772 -19.302 -5.838 1.00 97.00 80 VAL A O 1
ATOM 594 N N . VAL A 1 81 ? -1.573 -17.466 -4.547 1.00 96.75 81 VAL A N 1
ATOM 595 C CA . VAL A 1 81 ? -1.529 -18.151 -3.254 1.00 96.75 81 VAL A CA 1
ATOM 596 C C . VAL A 1 81 ? -2.505 -17.515 -2.275 1.00 96.75 81 VAL A C 1
ATOM 598 O O . VAL A 1 81 ? -2.762 -16.312 -2.321 1.00 96.75 81 VAL A O 1
ATOM 601 N N . GLU A 1 82 ? -3.044 -18.330 -1.375 1.00 97.50 82 GLU A N 1
ATOM 602 C CA . GLU A 1 82 ? -3.883 -17.872 -0.268 1.00 97.50 82 GLU A CA 1
ATOM 603 C C . GLU A 1 82 ? -3.042 -17.756 1.008 1.00 97.50 82 GLU A C 1
ATOM 605 O O . GLU A 1 82 ? -2.155 -18.579 1.271 1.00 97.50 82 GLU A O 1
ATOM 610 N N . ARG A 1 83 ? -3.291 -16.693 1.775 1.00 97.31 83 ARG A N 1
ATOM 611 C CA . ARG A 1 83 ? -2.610 -16.374 3.034 1.00 97.31 83 ARG A CA 1
ATOM 612 C C . ARG A 1 83 ? -3.625 -15.877 4.045 1.00 97.31 83 ARG A C 1
ATOM 614 O O . ARG A 1 83 ? -4.508 -15.098 3.697 1.00 97.31 83 ARG A O 1
ATOM 621 N N . GLU A 1 84 ? -3.496 -16.320 5.287 1.00 97.25 84 GLU A N 1
ATOM 622 C CA . GLU A 1 84 ? -4.356 -15.867 6.376 1.00 97.25 84 GLU A CA 1
ATOM 623 C C . GLU A 1 84 ? -3.665 -14.729 7.123 1.00 97.25 84 GLU A C 1
ATOM 625 O O . GLU A 1 84 ? -2.617 -14.931 7.729 1.00 97.25 84 GLU A O 1
ATOM 630 N N . LEU A 1 85 ? -4.247 -13.533 7.072 1.00 97.00 85 LEU A N 1
ATOM 631 C CA . LEU A 1 85 ? -3.796 -12.382 7.844 1.00 97.00 85 LEU A CA 1
ATOM 632 C C . LEU A 1 85 ? -4.866 -12.064 8.884 1.00 97.00 85 LEU A C 1
ATOM 634 O O . LEU A 1 85 ? -6.003 -11.755 8.522 1.00 97.00 85 LEU A O 1
ATOM 638 N N . ASP A 1 86 ? -4.499 -12.152 10.162 1.00 93.94 86 ASP A N 1
ATOM 639 C CA . ASP A 1 86 ? -5.371 -11.797 11.291 1.00 93.94 86 ASP A CA 1
ATOM 640 C C . ASP A 1 86 ? -6.738 -12.518 11.251 1.00 93.94 86 ASP A C 1
ATOM 642 O O . ASP A 1 8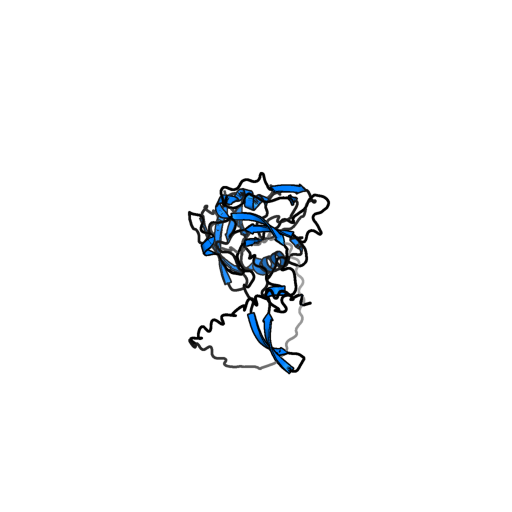6 ? -7.801 -11.917 11.397 1.00 93.94 86 ASP A O 1
ATOM 646 N N . GLY A 1 87 ? -6.720 -13.826 10.960 1.00 93.19 87 GLY A N 1
ATOM 647 C CA . GLY A 1 87 ? -7.921 -14.666 10.893 1.00 93.19 87 GLY A CA 1
ATOM 648 C C . GLY A 1 87 ? -8.754 -14.529 9.612 1.00 93.19 87 GLY A C 1
ATOM 649 O O . GLY A 1 87 ? -9.815 -15.147 9.510 1.00 93.19 87 GLY A O 1
ATOM 650 N N . LYS A 1 88 ? -8.306 -13.745 8.620 1.00 96.19 88 LYS A N 1
ATOM 651 C CA . LYS A 1 88 ? -8.973 -13.609 7.316 1.00 96.19 88 LYS A CA 1
ATOM 652 C C . LYS A 1 88 ? -8.066 -14.050 6.172 1.00 96.19 88 LYS A C 1
ATOM 654 O O . LYS A 1 88 ? -6.908 -13.652 6.085 1.00 96.19 88 LYS A O 1
ATOM 659 N N . VAL A 1 89 ? -8.617 -14.852 5.264 1.00 97.56 89 VAL A N 1
ATOM 660 C CA . VAL A 1 89 ? -7.908 -15.334 4.074 1.00 97.56 89 VAL A CA 1
ATOM 661 C C . VAL A 1 89 ? -7.922 -14.268 2.978 1.00 97.56 89 VAL A C 1
ATOM 663 O O . VAL A 1 89 ? -8.977 -13.739 2.625 1.00 97.56 89 VAL A O 1
ATOM 666 N N . TYR A 1 90 ? -6.747 -13.994 2.421 1.00 98.06 90 TYR A N 1
ATOM 667 C CA . TYR A 1 90 ? -6.516 -13.104 1.290 1.00 98.06 90 TYR A CA 1
ATOM 668 C C . TYR A 1 90 ? -5.754 -13.837 0.187 1.00 98.06 90 TYR A C 1
ATOM 670 O O . TYR A 1 90 ? -4.956 -14.739 0.453 1.00 98.06 90 TYR A O 1
ATOM 678 N N . ARG A 1 91 ? -5.978 -13.426 -1.062 1.00 98.38 91 ARG A N 1
ATOM 679 C CA . ARG A 1 91 ? -5.269 -13.945 -2.235 1.00 98.38 91 ARG A CA 1
ATOM 680 C C . ARG A 1 91 ? -4.164 -13.001 -2.659 1.00 98.38 91 ARG A C 1
ATOM 682 O O . ARG A 1 91 ? -4.369 -11.789 -2.715 1.00 98.38 91 ARG A O 1
ATOM 689 N N . PHE A 1 92 ? -3.026 -13.567 -3.021 1.00 98.56 92 PHE A N 1
ATOM 690 C CA . PHE A 1 92 ? -1.875 -12.835 -3.518 1.00 98.56 92 PHE A CA 1
ATOM 691 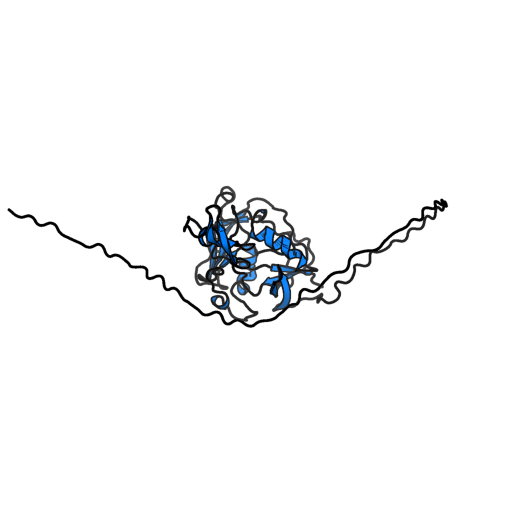C C . PHE A 1 92 ? -1.444 -13.393 -4.862 1.00 98.56 92 PHE A C 1
ATOM 693 O O . PHE A 1 92 ? -1.321 -14.606 -5.011 1.00 98.56 92 PHE A O 1
ATOM 700 N N . GLN A 1 93 ? -1.180 -12.506 -5.812 1.00 98.12 93 GLN A N 1
ATOM 701 C CA . GLN A 1 93 ? -0.755 -12.851 -7.161 1.00 98.12 93 GLN A CA 1
ATOM 702 C C . GLN A 1 93 ? 0.727 -12.528 -7.349 1.00 98.12 93 GLN A C 1
ATOM 704 O O . GLN A 1 93 ? 1.187 -11.462 -6.937 1.00 98.12 93 GLN A O 1
ATOM 709 N N . CYS A 1 94 ? 1.467 -13.427 -7.996 1.00 97.69 94 CYS A N 1
ATOM 710 C CA . CYS A 1 94 ? 2.847 -13.190 -8.400 1.00 97.69 94 CYS A CA 1
ATOM 711 C C . CYS A 1 94 ? 2.906 -12.139 -9.520 1.00 97.69 94 CYS A C 1
ATOM 713 O O . CYS A 1 94 ? 2.338 -12.352 -10.596 1.00 97.69 94 CYS A O 1
ATOM 715 N N . ILE A 1 95 ? 3.603 -11.028 -9.273 1.00 97.44 95 ILE A N 1
ATOM 716 C CA . ILE A 1 95 ? 3.747 -9.900 -10.214 1.00 97.44 95 ILE A CA 1
ATOM 717 C C . ILE A 1 95 ? 5.188 -9.682 -10.698 1.00 97.44 95 ILE A C 1
ATOM 719 O O . ILE A 1 95 ? 5.404 -8.985 -11.686 1.00 97.44 95 ILE A O 1
ATOM 723 N N . ASP A 1 96 ? 6.170 -10.292 -10.031 1.00 95.69 96 ASP A N 1
ATOM 724 C CA . ASP A 1 96 ? 7.577 -10.313 -10.444 1.00 95.69 96 ASP A CA 1
ATOM 725 C C . ASP A 1 96 ? 8.184 -11.664 -10.042 1.00 95.69 96 ASP A C 1
ATOM 727 O O . ASP A 1 96 ? 8.033 -12.085 -8.900 1.00 95.69 96 ASP A O 1
ATOM 731 N N . GLN A 1 97 ? 8.851 -12.356 -10.965 1.00 93.75 97 GLN A N 1
ATOM 732 C CA . GLN A 1 97 ? 9.530 -13.636 -10.700 1.00 93.75 97 GLN A CA 1
ATOM 733 C C . GLN A 1 97 ? 10.990 -13.455 -10.274 1.00 93.75 97 GLN A C 1
ATOM 735 O O . GLN A 1 97 ? 11.625 -14.409 -9.834 1.00 93.75 97 GLN A O 1
ATOM 740 N N . ASN A 1 98 ? 11.537 -12.259 -10.479 1.00 91.44 98 ASN A N 1
ATOM 741 C CA . ASN A 1 98 ? 12.926 -11.915 -10.223 1.00 91.44 98 ASN A CA 1
ATOM 742 C C . ASN A 1 98 ? 12.991 -10.634 -9.387 1.00 91.44 98 ASN A C 1
ATOM 744 O O . ASN A 1 98 ? 13.746 -9.702 -9.675 1.00 91.44 98 ASN A O 1
ATOM 748 N N . TYR A 1 99 ? 12.153 -10.586 -8.355 1.00 91.75 99 TYR A N 1
ATOM 749 C CA . TYR A 1 99 ? 12.187 -9.539 -7.362 1.00 91.75 99 TYR A CA 1
ATOM 750 C C . TYR A 1 99 ? 13.507 -9.602 -6.606 1.00 91.75 99 TYR A C 1
ATOM 752 O O . TYR A 1 99 ? 13.879 -10.624 -6.025 1.00 91.75 99 TYR A O 1
ATOM 760 N N . SER A 1 100 ? 14.193 -8.472 -6.606 1.00 82.88 100 SER A N 1
ATOM 761 C CA . SER A 1 100 ? 15.339 -8.197 -5.764 1.00 82.88 100 SER A CA 1
ATOM 762 C C . SER A 1 100 ? 15.057 -6.897 -5.036 1.00 82.88 100 SER A C 1
ATOM 764 O O . SER A 1 100 ? 14.632 -5.913 -5.654 1.00 82.88 100 SER A O 1
ATOM 766 N N . ASP A 1 101 ? 15.313 -6.879 -3.736 1.00 72.25 101 ASP A N 1
ATOM 767 C CA . ASP A 1 101 ? 15.355 -5.619 -3.016 1.00 72.25 101 ASP A CA 1
ATOM 768 C C . ASP A 1 101 ? 16.566 -4.780 -3.464 1.00 72.25 101 ASP A C 1
ATOM 770 O O . ASP A 1 101 ? 17.408 -5.199 -4.267 1.00 72.25 101 ASP A O 1
ATOM 774 N N . ARG A 1 102 ? 16.659 -3.556 -2.945 1.00 65.62 102 ARG A N 1
ATOM 775 C CA . ARG A 1 102 ? 17.752 -2.634 -3.281 1.00 65.62 102 ARG A CA 1
ATOM 776 C C . ARG A 1 102 ? 19.120 -3.066 -2.754 1.00 65.62 102 ARG A C 1
ATOM 778 O O . ARG A 1 102 ? 20.108 -2.413 -3.073 1.00 65.62 102 ARG A O 1
ATOM 785 N N . MET A 1 103 ? 19.200 -4.127 -1.949 1.00 59.25 103 MET A N 1
ATOM 786 C CA . MET A 1 103 ? 20.468 -4.579 -1.388 1.00 59.25 103 MET A CA 1
ATOM 787 C C . MET A 1 103 ? 21.241 -5.497 -2.336 1.00 59.25 103 MET A C 1
ATOM 789 O O . MET A 1 103 ? 22.368 -5.816 -1.990 1.00 59.25 103 MET A O 1
ATOM 793 N N . GLU A 1 104 ? 20.702 -5.905 -3.496 1.00 56.09 104 GLU A N 1
ATOM 794 C CA . GLU A 1 104 ? 21.362 -6.693 -4.571 1.00 56.09 104 GLU A CA 1
ATOM 795 C C . GLU A 1 104 ? 22.026 -8.035 -4.154 1.00 56.09 104 GLU A C 1
ATOM 797 O O . GLU A 1 104 ? 22.432 -8.816 -5.012 1.00 56.09 104 GLU A O 1
ATOM 802 N N . TYR A 1 105 ? 22.108 -8.356 -2.858 1.00 52.75 105 TYR A N 1
ATOM 803 C CA . TYR A 1 105 ? 22.781 -9.542 -2.310 1.00 52.75 105 TYR A CA 1
ATOM 804 C C . TYR A 1 105 ? 21.828 -10.707 -2.010 1.00 52.75 105 TYR A C 1
ATOM 806 O O . TYR A 1 105 ? 22.275 -11.769 -1.568 1.00 52.75 105 TYR A O 1
ATOM 814 N N . HIS A 1 106 ? 20.526 -10.537 -2.242 1.00 61.41 106 HIS A N 1
ATOM 815 C CA . HIS A 1 106 ? 19.544 -11.594 -2.035 1.00 61.41 106 HIS A CA 1
ATOM 816 C C . HIS A 1 106 ? 19.374 -12.446 -3.296 1.00 61.41 106 HIS A C 1
ATOM 818 O O . HIS A 1 106 ? 19.446 -11.962 -4.424 1.00 61.41 106 HIS A O 1
ATOM 824 N N . LYS A 1 107 ? 19.165 -13.752 -3.087 1.00 66.38 107 LYS A N 1
ATOM 825 C CA . LYS A 1 107 ? 18.748 -14.671 -4.151 1.00 66.38 107 LYS A CA 1
ATOM 826 C C . LYS A 1 107 ? 17.473 -14.126 -4.808 1.00 66.38 107 LYS A C 1
ATOM 828 O O . LYS A 1 107 ? 16.671 -13.522 -4.092 1.00 66.38 107 LYS A O 1
ATOM 833 N N . PRO A 1 108 ? 17.271 -14.357 -6.116 1.00 78.75 108 PRO A N 1
ATOM 834 C CA . PRO A 1 108 ? 16.030 -13.973 -6.772 1.00 78.75 108 PRO A CA 1
ATOM 835 C C . PRO A 1 108 ? 14.830 -14.513 -5.987 1.00 78.75 108 PRO A C 1
ATOM 837 O O . PRO A 1 108 ? 14.850 -15.645 -5.491 1.00 78.75 108 PRO A O 1
ATOM 840 N N . ALA A 1 109 ? 13.813 -13.674 -5.836 1.00 91.31 109 ALA A N 1
ATOM 841 C CA . ALA A 1 109 ? 12.572 -14.006 -5.161 1.00 91.31 109 ALA A CA 1
ATOM 842 C C . ALA A 1 109 ? 11.385 -13.687 -6.074 1.00 91.31 109 ALA A C 1
ATOM 844 O O . ALA A 1 109 ? 11.485 -12.873 -6.989 1.00 91.31 109 ALA A O 1
ATOM 845 N N . ALA A 1 110 ? 10.243 -14.314 -5.824 1.00 95.06 110 ALA A N 1
ATOM 846 C CA . ALA A 1 110 ? 8.999 -13.991 -6.502 1.00 95.06 110 ALA A CA 1
ATOM 847 C C . ALA A 1 110 ? 8.172 -13.036 -5.632 1.00 95.06 110 ALA A C 1
ATOM 849 O O . ALA A 1 110 ? 7.844 -13.384 -4.499 1.00 95.06 110 ALA A O 1
ATOM 850 N N . LEU A 1 111 ? 7.834 -11.848 -6.141 1.00 97.00 111 LEU A N 1
ATOM 851 C CA . LEU A 1 111 ? 6.995 -10.865 -5.453 1.00 97.00 111 LEU A CA 1
ATOM 852 C C . LEU A 1 111 ? 5.518 -11.194 -5.644 1.00 97.00 111 LEU A C 1
ATOM 854 O O . LEU A 1 111 ? 5.029 -11.294 -6.771 1.00 97.00 111 LEU A O 1
ATOM 858 N N . PHE A 1 112 ? 4.810 -11.278 -4.529 1.00 98.25 112 PHE A N 1
ATOM 859 C CA . PHE A 1 112 ? 3.381 -11.511 -4.435 1.00 98.25 112 PHE A CA 1
ATOM 860 C C . PHE A 1 112 ? 2.684 -10.260 -3.906 1.00 98.25 112 PHE A C 1
ATOM 862 O O . PHE A 1 112 ? 3.010 -9.784 -2.822 1.00 98.25 112 PHE A O 1
ATOM 869 N N . LEU A 1 113 ? 1.705 -9.742 -4.649 1.00 98.69 113 LEU A N 1
ATOM 870 C CA . LEU A 1 113 ? 0.893 -8.584 -4.265 1.00 98.69 113 LEU A CA 1
ATOM 871 C C . LEU A 1 113 ? -0.536 -9.028 -3.950 1.00 98.69 113 LEU A C 1
ATOM 873 O O . LEU A 1 113 ? -1.121 -9.822 -4.688 1.00 98.69 113 LEU A O 1
ATOM 877 N N . CYS A 1 114 ? -1.114 -8.501 -2.869 1.00 98.56 114 CYS A N 1
ATOM 878 C CA . CYS A 1 114 ? -2.500 -8.781 -2.512 1.00 98.56 114 CYS A CA 1
ATOM 879 C C . CYS A 1 114 ? -3.442 -8.352 -3.644 1.00 98.56 114 CYS A C 1
ATOM 881 O O . CYS A 1 114 ? -3.315 -7.273 -4.231 1.00 98.56 114 CYS A O 1
ATOM 883 N N . THR A 1 115 ? -4.402 -9.208 -3.954 1.00 98.12 115 THR A N 1
ATOM 884 C CA . THR A 1 115 ? -5.344 -9.050 -5.074 1.00 98.12 115 THR A CA 1
ATOM 885 C C . THR A 1 115 ? -6.539 -8.168 -4.719 1.00 98.12 115 THR A C 1
ATOM 887 O O . THR A 1 115 ? -7.319 -7.821 -5.600 1.00 98.12 115 THR A O 1
ATOM 890 N N . THR A 1 116 ? -6.641 -7.760 -3.452 1.00 97.62 116 THR A N 1
ATOM 891 C CA . THR A 1 116 ? -7.688 -6.893 -2.904 1.00 97.62 116 THR A CA 1
ATOM 892 C C . THR A 1 116 ? -7.085 -5.809 -2.018 1.00 97.62 116 THR A C 1
ATOM 894 O O . THR A 1 116 ? -6.025 -6.013 -1.418 1.00 97.62 116 THR A O 1
ATOM 897 N N . VAL A 1 117 ? -7.782 -4.686 -1.857 1.00 98.19 117 VAL A N 1
ATOM 898 C CA . VAL A 1 117 ? -7.447 -3.699 -0.821 1.00 98.19 117 VAL A CA 1
ATOM 899 C C . VAL A 1 117 ? -8.122 -4.081 0.491 1.00 98.19 117 VAL A C 1
ATOM 901 O O . VAL A 1 117 ? -9.333 -4.274 0.552 1.00 98.19 117 VAL A O 1
ATOM 904 N N . ILE A 1 118 ? -7.335 -4.169 1.560 1.00 97.69 118 ILE A N 1
ATOM 905 C CA . ILE A 1 118 ? -7.831 -4.319 2.927 1.00 97.69 118 ILE A CA 1
ATOM 906 C C . ILE A 1 118 ? -8.310 -2.935 3.382 1.00 97.69 118 ILE A C 1
ATOM 908 O O . ILE A 1 118 ? -7.483 -2.024 3.461 1.00 97.69 118 ILE A O 1
ATOM 912 N N . PRO A 1 119 ? -9.614 -2.726 3.620 1.00 97.19 119 PRO A N 1
ATOM 913 C CA . PRO A 1 119 ? -10.135 -1.400 3.928 1.00 97.19 119 PRO A CA 1
ATOM 914 C C . PRO A 1 119 ? -9.719 -0.952 5.338 1.00 97.19 119 PRO A C 1
ATOM 916 O O . PRO A 1 119 ? -9.442 -1.780 6.203 1.00 97.19 119 PRO A O 1
ATOM 919 N N . ALA A 1 120 ? -9.668 0.360 5.575 1.00 96.56 120 ALA A N 1
ATOM 920 C CA . ALA A 1 120 ? -9.224 0.926 6.855 1.00 96.56 120 ALA A CA 1
ATOM 921 C C . ALA A 1 120 ? -10.142 0.572 8.044 1.00 96.56 120 ALA A C 1
ATOM 923 O O . ALA A 1 120 ? -9.709 0.580 9.192 1.00 96.56 120 ALA A O 1
ATOM 924 N N . ASP A 1 121 ? -11.406 0.241 7.787 1.00 94.62 121 ASP A N 1
ATOM 925 C CA . ASP A 1 121 ? -12.354 -0.226 8.799 1.00 94.62 121 ASP A CA 1
ATOM 926 C C . ASP A 1 121 ? -12.276 -1.741 9.052 1.00 94.62 121 ASP A C 1
ATOM 928 O O . ASP A 1 121 ? -13.035 -2.264 9.868 1.00 94.62 121 ASP A O 1
ATOM 932 N N . ALA A 1 122 ? -11.366 -2.467 8.392 1.00 94.94 122 ALA A N 1
ATOM 933 C CA . ALA A 1 122 ? -11.206 -3.899 8.609 1.00 94.94 122 ALA A CA 1
ATOM 934 C C . ALA A 1 122 ? -10.923 -4.193 10.089 1.00 94.94 122 ALA A C 1
ATOM 936 O O . ALA A 1 122 ? -9.969 -3.675 10.660 1.00 94.94 122 ALA A O 1
ATOM 937 N N . GLY A 1 123 ? -11.758 -5.038 10.702 1.00 93.31 123 GLY A N 1
ATOM 938 C CA . GLY A 1 123 ? -11.656 -5.401 12.119 1.00 93.31 123 GLY A CA 1
ATOM 939 C C . GLY A 1 123 ? -12.190 -4.348 13.096 1.00 93.31 123 GLY A C 1
ATOM 940 O O . GLY A 1 123 ? -12.160 -4.593 14.298 1.00 93.31 123 GLY A O 1
ATOM 941 N N . SER A 1 124 ? -12.682 -3.205 12.612 1.00 94.88 124 SER A N 1
ATOM 942 C CA . SER A 1 124 ? -13.378 -2.226 13.447 1.00 94.88 124 SER A CA 1
ATOM 943 C C . SER A 1 124 ? -14.780 -2.713 13.807 1.00 94.88 124 SER A C 1
ATOM 945 O O . SER A 1 124 ? -15.441 -3.398 13.025 1.00 94.88 124 SER A O 1
ATOM 947 N N . GLU A 1 125 ? -15.268 -2.326 14.982 1.00 94.44 125 GLU A N 1
ATOM 948 C CA . GLU A 1 125 ? -16.614 -2.680 15.430 1.00 94.44 125 GLU A CA 1
ATOM 949 C C . GLU A 1 125 ? -17.244 -1.591 16.301 1.00 94.44 125 GLU A C 1
ATOM 951 O O . GLU A 1 125 ? -16.566 -0.762 16.908 1.00 94.44 125 GLU A O 1
ATOM 956 N N . TYR A 1 126 ? -18.571 -1.627 16.390 1.00 93.44 126 TYR A N 1
ATOM 957 C CA . TYR A 1 126 ? -19.341 -0.828 17.331 1.00 93.44 126 TYR A CA 1
ATOM 958 C C . TYR A 1 126 ? -19.930 -1.730 18.404 1.00 93.44 126 TYR A C 1
ATOM 960 O O . TYR A 1 126 ? -20.618 -2.703 18.091 1.00 93.44 126 TYR A O 1
ATOM 968 N N . ARG A 1 127 ? -19.718 -1.377 19.672 1.00 94.12 127 ARG A N 1
ATOM 969 C CA . ARG A 1 127 ? -20.309 -2.092 20.808 1.00 94.12 127 ARG A CA 1
ATOM 970 C C . ARG A 1 127 ? -21.234 -1.169 21.580 1.00 94.12 127 ARG A C 1
ATOM 972 O O . ARG A 1 127 ? -20.908 -0.009 21.804 1.00 94.12 127 ARG A O 1
ATOM 979 N N . TYR A 1 128 ? -22.397 -1.688 21.960 1.00 93.75 128 TYR A N 1
ATOM 980 C CA . TYR A 1 128 ? -23.345 -0.967 22.802 1.00 93.75 128 TYR A CA 1
ATOM 981 C C . TYR A 1 128 ? -23.006 -1.215 24.271 1.00 93.75 128 TYR A C 1
ATOM 983 O O . TYR A 1 128 ? -23.135 -2.344 24.749 1.00 93.75 128 TYR A O 1
ATOM 991 N N . GLU A 1 129 ? -22.549 -0.182 24.973 1.00 94.31 129 GLU A N 1
ATOM 992 C CA . GLU A 1 129 ? -22.026 -0.303 26.336 1.00 94.31 129 GLU A CA 1
ATOM 993 C C . GLU A 1 129 ? -22.372 0.904 27.215 1.00 94.31 129 GLU A C 1
ATOM 995 O O . GLU A 1 129 ? -22.762 1.965 26.723 1.00 94.31 129 GLU A O 1
ATOM 1000 N N . GLU A 1 130 ? -22.268 0.717 28.534 1.00 94.06 130 GLU A N 1
ATOM 1001 C CA . GLU A 1 130 ? -22.461 1.775 29.528 1.00 94.06 130 GLU A CA 1
ATOM 1002 C C . GLU A 1 130 ? -21.202 2.648 29.618 1.00 94.06 130 GLU A C 1
ATOM 1004 O O . GLU A 1 130 ? -20.101 2.170 29.894 1.00 94.06 130 GLU A O 1
ATOM 1009 N N . LEU A 1 131 ? -21.371 3.944 29.389 1.00 89.62 131 LEU A N 1
ATOM 1010 C CA . LEU A 1 131 ? -20.348 4.969 29.508 1.00 89.62 131 LEU A CA 1
ATOM 1011 C C . LEU A 1 131 ? -20.077 5.309 30.981 1.00 89.62 131 LEU A C 1
ATOM 1013 O O . LEU A 1 131 ? -20.881 5.049 31.873 1.00 89.62 131 LEU A O 1
ATOM 1017 N N . ALA A 1 132 ? -18.963 6.000 31.238 1.00 88.19 132 ALA A N 1
ATOM 1018 C CA . ALA A 1 132 ? -18.555 6.406 32.588 1.00 88.19 132 ALA A CA 1
ATOM 1019 C C . ALA A 1 132 ? -19.571 7.308 33.328 1.00 88.19 132 ALA A C 1
ATOM 1021 O O . ALA A 1 132 ? -19.482 7.455 34.545 1.00 88.19 132 ALA A O 1
ATOM 1022 N N . ASP A 1 133 ? -20.514 7.925 32.610 1.00 90.75 133 ASP A N 1
ATOM 1023 C CA . ASP A 1 133 ? -21.588 8.758 33.161 1.00 90.75 133 ASP A CA 1
ATOM 1024 C C . ASP A 1 133 ? -22.917 7.997 33.375 1.00 90.75 133 ASP A C 1
ATOM 1026 O O . ASP A 1 133 ? -23.924 8.614 33.729 1.00 90.75 133 ASP A O 1
ATOM 1030 N N . GLY A 1 134 ? -22.927 6.673 33.175 1.00 90.25 134 GLY A N 1
ATOM 1031 C CA . GLY A 1 134 ? -24.095 5.800 33.332 1.00 90.25 134 GLY A CA 1
ATOM 1032 C C . GLY A 1 134 ? -25.067 5.811 32.146 1.00 90.25 134 GLY A C 1
ATOM 1033 O O . GLY A 1 134 ? -26.128 5.187 32.209 1.00 90.25 134 GLY A O 1
ATOM 1034 N N . ARG A 1 135 ? -24.757 6.534 31.060 1.00 92.25 135 ARG A N 1
ATOM 1035 C CA . ARG A 1 135 ? -25.526 6.461 29.807 1.00 92.25 135 ARG A CA 1
ATOM 1036 C C . ARG A 1 135 ? -25.052 5.284 28.968 1.00 92.25 135 ARG A C 1
ATOM 1038 O O . ARG A 1 135 ? -23.883 4.942 29.005 1.00 92.25 135 ARG A O 1
ATOM 1045 N N . PHE A 1 136 ? -25.934 4.715 28.157 1.00 91.69 136 PHE A N 1
ATOM 1046 C CA . PHE A 1 136 ? -25.553 3.705 27.172 1.00 91.69 136 PHE A CA 1
ATOM 1047 C C . PHE A 1 136 ? -25.425 4.332 25.789 1.00 91.69 136 PHE A C 1
ATOM 1049 O O . PHE A 1 136 ? -26.313 5.082 25.374 1.00 91.69 136 PHE A O 1
ATOM 1056 N N . ASP A 1 137 ? -24.354 4.002 25.074 1.00 90.75 137 ASP A N 1
ATOM 1057 C CA . ASP A 1 137 ? -24.123 4.469 23.707 1.00 90.75 137 ASP A CA 1
ATOM 1058 C C . ASP A 1 137 ? -23.332 3.432 22.895 1.00 90.75 137 ASP A C 1
ATOM 1060 O O . ASP A 1 137 ? -22.799 2.463 23.439 1.00 90.75 137 ASP A O 1
ATOM 1064 N N . TYR A 1 138 ? -23.274 3.626 21.579 1.00 90.44 138 TYR A N 1
ATOM 1065 C CA . TYR A 1 138 ? -22.394 2.858 20.707 1.00 90.44 138 TYR A CA 1
ATOM 1066 C C . TYR A 1 138 ? -20.979 3.435 20.746 1.00 90.44 138 TYR A C 1
ATOM 1068 O O . TYR A 1 138 ? -20.740 4.565 20.319 1.00 90.44 138 TYR A O 1
ATOM 1076 N N . VAL A 1 139 ? -20.025 2.633 21.212 1.00 91.00 139 VAL A N 1
ATOM 1077 C CA . VAL A 1 139 ? -18.603 2.979 21.245 1.00 91.00 139 VAL A CA 1
ATOM 1078 C C . VAL A 1 139 ? -17.894 2.315 20.074 1.00 91.00 139 VAL A C 1
ATOM 1080 O O . VAL A 1 139 ? -18.042 1.114 19.838 1.00 91.00 139 VAL A O 1
ATOM 1083 N N . PHE A 1 140 ? -17.145 3.121 19.325 1.00 92.31 140 PHE A N 1
ATOM 1084 C CA . PHE A 1 140 ? -16.322 2.656 18.217 1.00 92.31 140 PHE A CA 1
ATOM 1085 C C . PHE A 1 140 ? -15.011 2.067 18.737 1.00 92.31 140 PHE A C 1
ATOM 1087 O O . PHE A 1 140 ? -14.250 2.743 19.432 1.00 92.31 140 PHE A O 1
ATOM 1094 N N . TYR A 1 141 ? -14.738 0.829 18.347 1.00 93.12 141 TYR A N 1
ATOM 1095 C CA . TYR A 1 141 ? -13.488 0.133 18.594 1.00 93.12 141 TYR A CA 1
ATOM 1096 C C . TYR A 1 141 ? -12.723 0.039 17.271 1.00 93.12 141 TYR A C 1
ATOM 1098 O O . TYR A 1 141 ? -13.165 -0.677 16.370 1.00 93.12 141 TYR A O 1
ATOM 1106 N N . PRO A 1 142 ? -11.605 0.776 17.122 1.00 93.88 142 PRO A N 1
ATOM 1107 C CA . PRO A 1 142 ? -10.855 0.787 15.878 1.00 93.88 142 PRO A CA 1
ATOM 1108 C C . PRO A 1 142 ? -10.196 -0.567 15.628 1.00 93.88 142 PRO A C 1
ATOM 1110 O O . PRO A 1 142 ? -9.605 -1.166 16.531 1.00 93.88 142 PRO A O 1
ATOM 1113 N N . GLY A 1 143 ? -10.245 -0.995 14.372 1.00 93.00 143 GLY A N 1
ATOM 1114 C CA . GLY A 1 143 ? -9.457 -2.100 13.859 1.00 93.00 143 GLY A CA 1
ATOM 1115 C C . GLY A 1 143 ? -7.953 -1.794 13.859 1.00 93.00 143 GLY A C 1
ATOM 1116 O O . GLY A 1 143 ? -7.508 -0.704 14.239 1.00 93.00 143 GLY A O 1
ATOM 1117 N N . PRO A 1 144 ? -7.128 -2.755 13.425 1.00 91.88 144 PRO A N 1
ATOM 1118 C CA . PRO A 1 144 ? -5.677 -2.655 13.517 1.00 91.88 144 PRO A CA 1
ATOM 1119 C C . PRO A 1 144 ? -5.050 -1.497 12.727 1.00 91.88 144 PRO A C 1
ATOM 1121 O O . PRO A 1 144 ? -4.018 -0.975 13.153 1.00 91.88 144 PRO A O 1
ATOM 1124 N N . VAL A 1 145 ? -5.637 -1.105 11.589 1.00 94.69 145 VAL A N 1
ATOM 1125 C CA . VAL A 1 145 ? -5.082 -0.080 10.687 1.00 94.69 145 VAL A CA 1
ATOM 1126 C C . VAL A 1 145 ? -6.186 0.848 10.174 1.00 94.69 145 VAL A C 1
ATOM 1128 O O . VAL A 1 145 ? -6.555 0.822 9.005 1.00 94.69 145 VAL A O 1
ATOM 1131 N N . VAL A 1 146 ? -6.693 1.714 11.053 1.00 96.19 146 VAL A N 1
ATOM 1132 C CA . VAL A 1 146 ? -7.662 2.767 10.684 1.00 96.19 146 VAL A CA 1
ATOM 1133 C C . VAL A 1 146 ? -7.013 3.969 9.984 1.00 96.19 146 VAL A C 1
ATOM 1135 O O . VAL A 1 146 ? -7.680 4.735 9.295 1.00 96.19 146 VAL A O 1
ATOM 1138 N N . ASN A 1 147 ? -5.700 4.148 10.138 1.00 96.81 147 ASN A N 1
ATOM 1139 C CA . ASN A 1 147 ? -4.902 5.188 9.491 1.00 96.81 147 ASN A CA 1
ATOM 1140 C C . ASN A 1 147 ? -3.414 4.781 9.452 1.00 96.81 147 ASN A C 1
ATOM 1142 O O . ASN A 1 147 ? -3.049 3.708 9.938 1.00 96.81 147 ASN A O 1
ATOM 1146 N N . PHE A 1 148 ? -2.548 5.613 8.866 1.00 97.06 148 PHE A N 1
ATOM 1147 C CA . PHE A 1 148 ? -1.122 5.296 8.744 1.00 97.06 148 PHE A CA 1
ATOM 1148 C C . PHE A 1 148 ? -0.394 5.350 10.096 1.00 97.06 148 PHE A C 1
ATOM 1150 O O . PHE A 1 148 ? 0.471 4.518 10.377 1.00 97.06 148 PHE A O 1
ATOM 1157 N N . GLY A 1 149 ? -0.755 6.301 10.958 1.00 94.00 149 GLY A N 1
ATOM 1158 C CA . GLY A 1 149 ? -0.177 6.495 12.284 1.00 94.00 149 GLY A CA 1
ATOM 1159 C C . GLY A 1 149 ? -0.098 7.969 12.683 1.00 94.00 149 GLY A C 1
ATOM 1160 O O . GLY A 1 149 ? -0.727 8.840 12.086 1.00 94.00 149 GLY A O 1
ATOM 1161 N N . GLU A 1 150 ? 0.697 8.252 13.716 1.00 92.00 150 GLU A N 1
ATOM 1162 C CA . GLU A 1 150 ? 0.884 9.616 14.238 1.00 92.00 150 GLU A CA 1
ATOM 1163 C C . GLU A 1 150 ? 1.872 10.460 13.419 1.00 92.00 150 GLU A C 1
ATOM 1165 O O . GLU A 1 150 ? 1.797 11.689 13.430 1.00 92.00 150 GLU A O 1
ATOM 1170 N N . GLY A 1 151 ? 2.781 9.803 12.700 1.00 93.44 151 GLY A N 1
ATOM 1171 C CA . GLY A 1 151 ? 3.766 10.419 11.816 1.00 93.44 151 GLY A CA 1
ATOM 1172 C C . GLY A 1 151 ? 3.839 9.680 10.484 1.00 93.44 151 GLY A C 1
ATOM 1173 O O . GLY A 1 151 ? 3.079 8.743 10.245 1.00 93.44 151 GLY A O 1
ATOM 1174 N N . ASN A 1 152 ? 4.753 10.106 9.618 1.00 94.81 152 ASN A N 1
ATOM 1175 C CA . ASN A 1 152 ? 4.938 9.561 8.270 1.00 94.81 152 ASN A CA 1
ATOM 1176 C C . ASN A 1 152 ? 6.124 8.584 8.144 1.00 94.81 152 ASN A C 1
ATOM 1178 O O . ASN A 1 152 ? 6.356 8.057 7.060 1.00 94.81 152 ASN A O 1
ATOM 1182 N N . ASP A 1 153 ? 6.849 8.304 9.233 1.00 94.00 153 ASP A N 1
ATOM 1183 C CA . ASP A 1 153 ? 7.890 7.273 9.254 1.00 94.00 153 ASP A CA 1
ATOM 1184 C C . ASP A 1 153 ? 7.254 5.875 9.267 1.00 94.00 153 ASP A C 1
ATOM 1186 O O . ASP A 1 153 ? 6.623 5.450 10.245 1.00 94.00 153 ASP A O 1
ATOM 1190 N N . TYR A 1 154 ? 7.455 5.138 8.174 1.00 95.38 154 TYR A N 1
ATOM 1191 C CA . TYR A 1 154 ? 6.960 3.777 8.008 1.00 95.38 154 TYR A CA 1
ATOM 1192 C C . TYR A 1 154 ? 7.404 2.839 9.140 1.00 95.38 154 TYR A C 1
ATOM 1194 O O . TYR A 1 154 ? 6.598 2.024 9.600 1.00 95.38 154 TYR A O 1
ATOM 1202 N N . LYS A 1 155 ? 8.621 3.001 9.677 1.00 94.44 155 LYS A N 1
ATOM 1203 C CA . LYS A 1 155 ? 9.162 2.169 10.765 1.00 94.44 155 LYS A CA 1
ATOM 1204 C C . LYS A 1 155 ? 8.294 2.199 12.024 1.00 94.44 155 LYS A C 1
ATOM 1206 O O . LYS A 1 155 ? 8.210 1.194 12.733 1.00 94.44 155 LYS A O 1
ATOM 1211 N N . TYR A 1 156 ? 7.644 3.325 12.307 1.00 94.62 156 TYR A N 1
ATOM 1212 C CA . TYR A 1 156 ? 6.798 3.505 13.493 1.00 94.62 156 TYR A CA 1
ATOM 1213 C C . TYR A 1 156 ? 5.295 3.528 13.166 1.00 94.62 156 TYR A C 1
ATOM 1215 O O . TYR A 1 156 ? 4.466 3.725 14.060 1.00 94.62 156 TYR A O 1
ATOM 1223 N N . SER A 1 157 ? 4.929 3.300 11.902 1.00 96.31 157 SER A N 1
ATOM 1224 C CA . SER A 1 157 ? 3.544 3.335 11.428 1.00 96.31 157 SER A CA 1
ATOM 1225 C C . SER A 1 157 ? 2.659 2.261 12.083 1.00 96.31 157 SER A C 1
ATOM 1227 O O . SER A 1 157 ? 3.120 1.222 12.568 1.00 96.31 157 SER A O 1
ATOM 1229 N N . ALA A 1 158 ? 1.350 2.514 12.133 1.00 97.06 158 ALA A N 1
ATOM 1230 C CA . ALA A 1 158 ? 0.356 1.508 12.509 1.00 97.06 158 ALA A CA 1
ATOM 1231 C C . ALA A 1 158 ? 0.291 0.380 11.469 1.00 97.06 158 ALA A C 1
ATOM 1233 O O . ALA A 1 158 ? 0.215 -0.788 11.845 1.00 97.06 158 ALA A O 1
ATOM 1234 N N . VAL A 1 159 ? 0.421 0.737 10.186 1.00 97.31 159 VAL A N 1
ATOM 1235 C CA . VAL A 1 159 ? 0.465 -0.193 9.049 1.00 97.31 159 VAL A CA 1
ATOM 1236 C C . VAL A 1 159 ? 1.532 -1.262 9.266 1.00 97.31 159 VAL A C 1
ATOM 1238 O O . VAL A 1 159 ? 1.218 -2.447 9.334 1.00 97.31 159 VAL A O 1
ATOM 1241 N N . ARG A 1 160 ? 2.787 -0.842 9.453 1.00 97.12 160 ARG A N 1
ATOM 1242 C CA . ARG A 1 160 ? 3.917 -1.749 9.656 1.00 97.12 160 ARG A CA 1
ATOM 1243 C C . ARG A 1 160 ? 3.715 -2.656 10.869 1.00 97.12 160 ARG A C 1
ATOM 1245 O O . ARG A 1 160 ? 3.875 -3.865 10.766 1.00 97.12 160 ARG A O 1
ATOM 1252 N N . ARG A 1 161 ? 3.308 -2.084 12.008 1.00 97.38 161 ARG A N 1
ATOM 1253 C CA . ARG A 1 161 ? 3.072 -2.846 13.248 1.00 97.38 161 ARG A CA 1
ATOM 1254 C C . ARG A 1 161 ? 2.014 -3.935 13.084 1.00 97.38 161 ARG A C 1
ATOM 1256 O O . ARG A 1 161 ? 2.091 -4.949 13.771 1.00 97.38 161 ARG A O 1
ATOM 1263 N N . TRP A 1 162 ? 1.006 -3.724 12.241 1.00 97.69 162 TRP A N 1
ATOM 1264 C CA . TRP A 1 162 ? 0.022 -4.763 11.949 1.00 97.69 162 TRP A CA 1
ATOM 1265 C C . TRP A 1 162 ? 0.569 -5.824 10.990 1.00 97.69 162 TRP A C 1
ATOM 1267 O O . TRP A 1 162 ? 0.391 -7.011 11.253 1.00 97.69 162 TRP A O 1
ATOM 1277 N N . LEU A 1 163 ? 1.293 -5.422 9.940 1.00 97.88 163 LEU A N 1
ATOM 1278 C CA . LEU A 1 163 ? 1.927 -6.367 9.012 1.00 97.88 163 LEU A CA 1
ATOM 1279 C C . LEU A 1 163 ? 2.939 -7.279 9.720 1.00 97.88 163 LEU A C 1
ATOM 1281 O O . LEU A 1 163 ? 2.909 -8.485 9.501 1.00 97.88 163 LEU A O 1
ATOM 1285 N N . GLU A 1 164 ? 3.734 -6.730 10.642 1.00 97.06 164 GLU A N 1
ATOM 1286 C CA . GLU A 1 164 ? 4.671 -7.474 11.496 1.00 97.06 164 GLU A CA 1
ATOM 1287 C C . GLU A 1 164 ? 3.956 -8.565 12.318 1.00 97.06 164 GLU A C 1
ATOM 1289 O O . GLU A 1 164 ? 4.424 -9.696 12.422 1.00 97.06 164 GLU A O 1
ATOM 1294 N N . LYS A 1 165 ? 2.760 -8.275 12.850 1.00 97.06 165 LYS A N 1
ATOM 1295 C CA . LYS A 1 165 ? 1.946 -9.277 13.565 1.00 97.06 165 LYS A CA 1
ATOM 1296 C C . LYS A 1 165 ? 1.399 -10.370 12.647 1.00 97.06 165 LYS A C 1
ATOM 1298 O O . LYS A 1 165 ? 1.122 -11.468 13.124 1.00 97.06 165 LYS A O 1
ATOM 1303 N N . CYS A 1 166 ? 1.229 -10.071 11.362 1.00 97.25 166 CYS A N 1
ATOM 1304 C CA . CYS A 1 166 ? 0.673 -10.988 10.373 1.00 97.25 166 CYS A CA 1
ATOM 1305 C C . 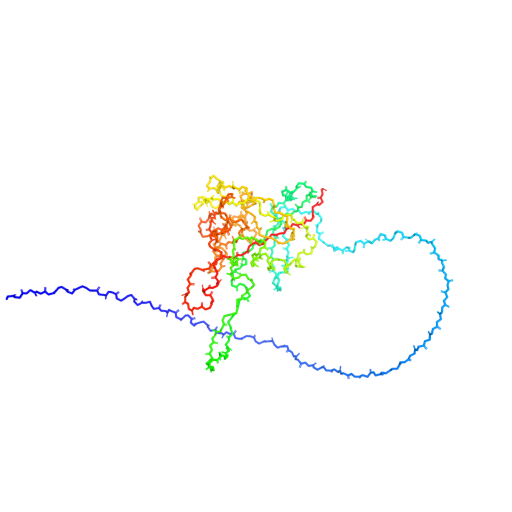CYS A 1 166 ? 1.739 -11.823 9.645 1.00 97.25 166 CYS A C 1
ATOM 1307 O O . CYS A 1 166 ? 1.382 -12.629 8.789 1.00 97.25 166 CYS A O 1
ATOM 1309 N N . GLU A 1 167 ? 3.032 -11.677 9.962 1.00 95.25 167 GLU A N 1
ATOM 1310 C CA . GLU A 1 167 ? 4.109 -12.397 9.263 1.00 95.25 167 GLU A CA 1
ATOM 1311 C C . GLU A 1 167 ? 4.008 -13.925 9.379 1.00 95.25 167 GLU A C 1
ATOM 1313 O O . GLU A 1 167 ? 4.417 -14.646 8.469 1.00 95.25 167 GLU A O 1
ATOM 1318 N N . SER A 1 168 ? 3.416 -14.446 10.459 1.00 94.94 168 SER A N 1
ATOM 1319 C CA . SER A 1 168 ? 3.128 -15.883 10.591 1.00 94.94 168 SER A CA 1
ATOM 1320 C C . SER A 1 168 ? 2.164 -16.397 9.513 1.00 94.94 168 SER A C 1
ATOM 1322 O O . SER A 1 168 ? 2.191 -17.583 9.185 1.00 94.94 168 SER A O 1
ATOM 1324 N N . GLY A 1 169 ? 1.359 -15.503 8.934 1.00 96.00 169 GLY A N 1
ATOM 1325 C CA . GLY A 1 169 ? 0.431 -15.764 7.841 1.00 96.00 169 GLY A CA 1
ATOM 1326 C C . GLY A 1 169 ? 1.089 -15.960 6.479 1.00 96.00 169 GLY A C 1
ATOM 1327 O O . GLY A 1 169 ? 0.413 -16.408 5.556 1.00 96.00 169 GLY A O 1
ATOM 1328 N N . VAL A 1 170 ? 2.390 -15.668 6.343 1.00 95.62 170 VAL A N 1
ATOM 1329 C CA . VAL A 1 170 ? 3.196 -15.844 5.119 1.00 95.62 170 VAL A CA 1
ATOM 1330 C C . VAL A 1 170 ? 4.381 -16.789 5.356 1.00 95.62 170 VAL A C 1
ATOM 1332 O O . VAL A 1 170 ? 5.546 -16.392 5.264 1.00 95.62 170 VAL A O 1
ATOM 1335 N N . PRO A 1 171 ? 4.117 -18.071 5.674 1.00 93.06 171 PRO A N 1
ATOM 1336 C CA . PRO A 1 171 ? 5.176 -19.032 5.950 1.00 93.06 171 PRO A CA 1
ATOM 1337 C C . PRO A 1 171 ? 6.085 -19.212 4.729 1.00 93.06 171 PRO A C 1
ATOM 1339 O O . PRO A 1 171 ? 5.622 -19.281 3.594 1.00 93.06 171 PRO A O 1
ATOM 1342 N N . GLY A 1 172 ? 7.393 -19.299 4.972 1.00 91.00 172 GLY A N 1
ATOM 1343 C CA . GLY A 1 172 ? 8.388 -19.482 3.913 1.00 91.00 172 GLY A CA 1
ATOM 1344 C C . GLY A 1 172 ? 8.723 -18.223 3.107 1.00 91.00 172 GLY A C 1
ATOM 1345 O O . GLY A 1 172 ? 9.608 -18.306 2.257 1.00 91.00 172 GLY A O 1
ATOM 1346 N N . ALA A 1 173 ? 8.082 -17.079 3.378 1.00 93.94 173 ALA A N 1
ATOM 1347 C CA . ALA A 1 173 ? 8.461 -15.805 2.778 1.00 93.94 173 ALA A CA 1
ATOM 1348 C C . ALA A 1 173 ? 9.905 -15.423 3.138 1.00 93.94 173 ALA A C 1
ATOM 1350 O O . ALA A 1 173 ? 10.389 -15.716 4.237 1.00 93.94 173 ALA A O 1
ATOM 1351 N N . VAL A 1 174 ? 10.592 -14.780 2.196 1.00 92.62 174 VAL A N 1
ATOM 1352 C CA . VAL A 1 174 ? 11.956 -14.291 2.399 1.00 92.62 174 VAL A CA 1
ATOM 1353 C C . VAL A 1 174 ? 11.947 -12.950 3.119 1.00 92.62 174 VAL A C 1
ATOM 1355 O O . VAL A 1 174 ? 11.037 -12.139 2.966 1.00 92.62 174 VAL A O 1
ATOM 1358 N N . ASP A 1 175 ? 13.002 -12.727 3.887 1.00 92.38 175 ASP A N 1
ATOM 1359 C CA . ASP A 1 175 ? 13.281 -11.460 4.544 1.00 92.38 175 ASP A CA 1
ATOM 1360 C C . ASP A 1 175 ? 13.721 -10.427 3.487 1.00 92.38 175 ASP A C 1
ATOM 1362 O O . ASP A 1 175 ? 14.730 -10.629 2.810 1.00 92.38 175 ASP A O 1
ATOM 1366 N N . ILE A 1 176 ? 12.959 -9.340 3.335 1.00 92.38 176 ILE A N 1
ATOM 1367 C CA . ILE A 1 176 ? 13.180 -8.276 2.341 1.00 92.38 176 ILE A CA 1
ATOM 1368 C C . ILE A 1 176 ? 13.621 -6.992 3.038 1.00 92.38 176 ILE A C 1
ATOM 1370 O O . ILE A 1 176 ? 13.025 -6.625 4.049 1.00 92.38 176 ILE A O 1
ATOM 1374 N N . ASN A 1 177 ? 14.622 -6.271 2.510 1.00 92.12 177 ASN A N 1
ATOM 1375 C CA . ASN A 1 177 ? 14.919 -4.925 3.001 1.00 92.12 177 ASN A CA 1
ATOM 1376 C C . ASN A 1 177 ? 13.816 -3.942 2.583 1.00 92.12 177 ASN A C 1
ATOM 1378 O O . ASN A 1 177 ? 13.665 -3.598 1.410 1.00 92.12 177 ASN A O 1
ATOM 1382 N N . THR A 1 178 ? 13.060 -3.474 3.569 1.00 93.25 178 THR A N 1
ATOM 1383 C CA . THR A 1 178 ? 11.913 -2.589 3.424 1.00 93.25 178 THR A CA 1
ATOM 1384 C C . THR A 1 178 ? 12.169 -1.145 3.836 1.00 93.25 178 THR A C 1
ATOM 1386 O O . THR A 1 178 ? 11.220 -0.356 3.875 1.00 93.25 178 THR A O 1
ATOM 1389 N N . GLY A 1 179 ? 13.426 -0.803 4.130 1.00 91.88 179 GLY A N 1
ATOM 1390 C CA . GLY A 1 179 ? 13.839 0.529 4.547 1.00 91.88 179 GLY A CA 1
ATOM 1391 C C . GLY A 1 179 ? 13.496 1.623 3.538 1.00 91.88 179 GLY A C 1
ATOM 1392 O O . GLY A 1 179 ? 13.520 1.418 2.322 1.00 91.88 179 GLY A O 1
ATOM 1393 N N . VAL A 1 180 ? 13.152 2.798 4.063 1.00 91.94 180 VAL A N 1
ATOM 1394 C CA . VAL A 1 180 ? 12.785 3.963 3.259 1.00 91.94 180 VAL A CA 1
ATOM 1395 C C . VAL A 1 180 ? 13.954 4.937 3.190 1.00 91.94 180 VAL A C 1
ATOM 1397 O O . VAL A 1 180 ? 14.211 5.674 4.135 1.00 91.94 180 VAL A O 1
ATOM 1400 N N . ASP A 1 181 ? 14.618 4.958 2.036 1.00 92.31 181 ASP A N 1
ATOM 1401 C CA . ASP A 1 181 ? 15.804 5.794 1.810 1.00 92.31 181 ASP A CA 1
ATOM 1402 C C . ASP A 1 181 ? 15.495 7.108 1.083 1.00 92.31 181 ASP A C 1
ATOM 1404 O O . ASP A 1 181 ? 16.350 7.990 0.987 1.00 92.31 181 ASP A O 1
ATOM 1408 N N . LEU A 1 182 ? 14.282 7.228 0.532 1.00 95.12 182 LEU A N 1
ATOM 1409 C CA . LEU A 1 182 ? 13.832 8.379 -0.243 1.00 95.12 182 LEU A CA 1
ATOM 1410 C C . LEU A 1 182 ? 12.533 8.951 0.333 1.00 95.12 182 LEU A C 1
ATOM 1412 O O . LEU A 1 182 ? 11.552 8.219 0.514 1.00 95.12 182 LEU A O 1
ATOM 1416 N N . ALA A 1 183 ? 12.510 10.266 0.522 1.00 97.00 183 ALA A N 1
ATOM 1417 C CA . ALA A 1 183 ? 11.278 11.045 0.534 1.00 97.00 183 ALA A CA 1
ATOM 1418 C C . ALA A 1 183 ? 10.956 11.496 -0.893 1.00 97.00 183 ALA A C 1
ATOM 1420 O O . ALA A 1 183 ? 11.843 11.560 -1.746 1.00 97.00 183 ALA A O 1
ATOM 1421 N N . PHE A 1 184 ? 9.687 11.781 -1.165 1.00 97.44 184 PHE A N 1
ATOM 1422 C CA . PHE A 1 184 ? 9.257 12.192 -2.497 1.00 97.44 184 PHE A CA 1
ATOM 1423 C C . PHE A 1 184 ? 8.456 13.493 -2.475 1.00 97.44 184 PHE A C 1
ATOM 1425 O O . PHE A 1 184 ? 7.637 13.734 -1.587 1.00 97.44 184 PHE A O 1
ATOM 1432 N N . GLU A 1 185 ? 8.585 14.282 -3.533 1.00 97.12 185 GLU A N 1
ATOM 1433 C CA . GLU A 1 185 ? 7.774 15.469 -3.799 1.00 97.12 185 GLU A CA 1
ATOM 1434 C C . GLU A 1 185 ? 6.964 15.309 -5.090 1.00 97.12 185 GLU A C 1
ATOM 1436 O O . GLU A 1 185 ? 7.399 14.648 -6.035 1.00 97.12 185 GLU A O 1
ATOM 1441 N N . GLY A 1 186 ? 5.800 15.962 -5.138 1.00 96.94 186 GLY A N 1
ATOM 1442 C CA . GLY A 1 186 ? 4.927 15.981 -6.309 1.00 96.94 186 GLY A CA 1
ATOM 1443 C C . GLY A 1 186 ? 3.835 14.908 -6.301 1.00 96.94 186 GLY A C 1
ATOM 1444 O O . GLY A 1 186 ? 3.344 14.500 -5.250 1.00 96.94 186 GLY A O 1
ATOM 1445 N N . ARG A 1 187 ? 3.361 14.542 -7.492 1.00 97.88 187 ARG A N 1
ATOM 1446 C CA . ARG A 1 187 ? 2.334 13.519 -7.752 1.00 97.88 187 ARG A CA 1
ATOM 1447 C C . ARG A 1 187 ? 2.384 13.124 -9.223 1.00 97.88 187 ARG A C 1
ATOM 1449 O O . ARG A 1 187 ? 2.793 13.934 -10.054 1.00 97.88 187 ARG A O 1
ATOM 1456 N N . THR A 1 188 ? 1.910 11.933 -9.564 1.00 97.94 188 THR A N 1
ATOM 1457 C CA . THR A 1 188 ? 1.673 11.601 -10.975 1.00 97.94 188 THR A CA 1
ATOM 1458 C C . THR A 1 188 ? 0.378 12.253 -11.468 1.00 97.94 188 THR A C 1
ATOM 1460 O O . THR A 1 188 ? -0.488 12.643 -10.672 1.00 97.94 188 THR A O 1
ATOM 1463 N N . GLU A 1 189 ? 0.253 12.395 -12.786 1.00 96.75 189 GLU A N 1
ATOM 1464 C CA . GLU A 1 189 ? -0.936 12.964 -13.425 1.00 96.75 189 GLU A CA 1
ATOM 1465 C C . GLU A 1 189 ? -2.183 12.102 -13.159 1.00 96.75 189 GLU A C 1
ATOM 1467 O O . GLU A 1 189 ? -2.115 10.871 -13.128 1.00 96.75 189 GLU A O 1
ATOM 1472 N N . GLU A 1 190 ? -3.309 12.771 -12.907 1.00 97.31 190 GLU A N 1
ATOM 1473 C CA . GLU A 1 190 ? -4.600 12.146 -12.603 1.00 97.31 190 GLU A CA 1
ATOM 1474 C C . GLU A 1 190 ? -5.220 11.520 -13.859 1.00 97.31 190 GLU A C 1
ATOM 1476 O O . GLU A 1 190 ? -5.113 12.050 -14.962 1.00 97.31 190 GLU A O 1
ATOM 1481 N N . GLY A 1 191 ? -5.887 10.381 -13.688 1.00 96.88 191 GLY A N 1
ATOM 1482 C CA . GLY A 1 191 ? -6.593 9.667 -14.750 1.00 96.88 191 GLY A CA 1
ATOM 1483 C C . GLY A 1 191 ? -5.707 8.823 -15.666 1.00 96.88 191 GLY A C 1
ATOM 1484 O O . GLY A 1 191 ? -6.230 8.237 -16.613 1.00 96.88 191 GLY A O 1
ATOM 1485 N N . LEU A 1 192 ? -4.398 8.731 -15.403 1.00 96.94 192 LEU A N 1
ATOM 1486 C CA . LEU A 1 192 ? -3.490 7.917 -16.217 1.00 96.94 192 LEU A CA 1
ATOM 1487 C C . LEU A 1 192 ? -3.419 6.448 -15.783 1.00 96.94 192 LEU A C 1
ATOM 1489 O O . LEU A 1 192 ? -3.047 5.611 -16.605 1.00 96.94 192 LEU A O 1
ATOM 1493 N N . TYR A 1 193 ? -3.769 6.122 -14.534 1.00 96.94 193 TYR A N 1
ATOM 1494 C CA . TYR A 1 193 ? -3.730 4.753 -14.004 1.00 96.94 193 TYR A CA 1
ATOM 1495 C C . TYR 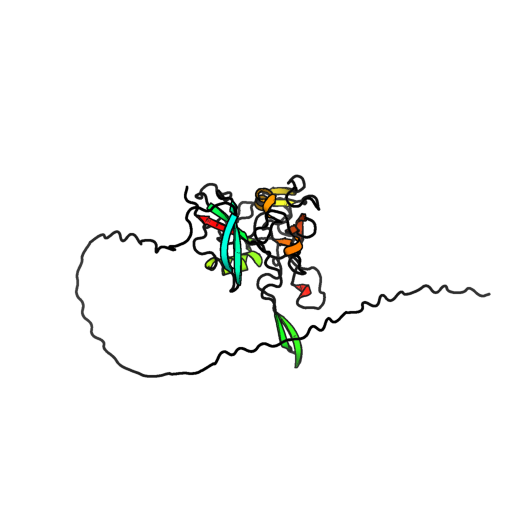A 1 193 ? -2.386 4.068 -14.328 1.00 96.94 193 TYR A C 1
ATOM 1497 O O . TYR A 1 193 ? -1.326 4.677 -14.154 1.00 96.94 193 TYR A O 1
ATOM 1505 N N . GLY A 1 194 ? -2.378 2.828 -14.831 1.00 94.94 194 GLY A N 1
ATOM 1506 C CA . GLY A 1 194 ? -1.153 2.103 -15.173 1.00 94.94 194 GLY A CA 1
ATOM 1507 C C . GLY A 1 194 ? -0.340 2.725 -16.314 1.00 94.94 194 GLY A C 1
ATOM 1508 O O . GLY A 1 194 ? 0.811 2.338 -16.521 1.00 94.94 194 GLY A O 1
ATOM 1509 N N . GLN A 1 195 ? -0.889 3.710 -17.034 1.00 95.56 195 GLN A N 1
ATOM 1510 C CA . GLN A 1 195 ? -0.181 4.471 -18.071 1.00 95.56 195 GLN A CA 1
ATOM 1511 C C . GLN A 1 195 ? 0.600 5.667 -17.508 1.00 95.56 195 GLN A C 1
ATOM 1513 O O . GLN A 1 195 ? 1.266 6.369 -18.269 1.00 95.56 195 GLN A O 1
ATOM 1518 N N . MET A 1 196 ? 0.542 5.909 -16.193 1.00 94.00 196 MET A N 1
ATOM 1519 C CA . MET A 1 196 ? 1.273 7.005 -15.561 1.00 94.00 196 MET A CA 1
ATOM 1520 C C . MET A 1 196 ? 2.789 6.908 -15.782 1.00 94.00 196 MET A C 1
ATOM 1522 O O . MET A 1 196 ? 3.366 5.822 -15.895 1.00 94.00 196 MET A O 1
ATOM 1526 N N . ASN A 1 197 ? 3.450 8.064 -15.779 1.00 91.31 197 ASN A N 1
ATOM 1527 C CA . ASN A 1 197 ? 4.905 8.172 -15.762 1.00 91.31 197 ASN A CA 1
ATOM 1528 C C . ASN A 1 197 ? 5.394 8.770 -14.430 1.00 91.31 197 ASN A C 1
ATOM 1530 O O . ASN A 1 197 ? 4.607 9.248 -13.613 1.00 91.31 197 ASN A O 1
ATOM 1534 N N . ALA A 1 198 ? 6.709 8.727 -14.215 1.00 91.12 198 ALA A N 1
ATOM 1535 C CA . ALA A 1 198 ? 7.341 9.208 -12.990 1.00 91.12 198 ALA A CA 1
ATOM 1536 C C . ALA A 1 198 ? 7.719 10.705 -13.022 1.00 91.12 198 ALA A C 1
ATOM 1538 O O . ALA A 1 198 ? 8.277 11.194 -12.048 1.00 91.12 198 ALA A O 1
ATOM 1539 N N . GLU A 1 199 ? 7.452 11.451 -14.104 1.00 91.31 199 GLU A N 1
ATOM 1540 C CA . GLU A 1 199 ? 7.981 12.818 -14.289 1.00 91.31 199 GLU A CA 1
ATOM 1541 C C . GLU A 1 199 ? 7.492 13.805 -13.220 1.00 91.31 199 GLU A C 1
ATOM 1543 O O . GLU A 1 199 ? 8.213 14.727 -12.843 1.00 91.31 199 GLU A O 1
ATOM 1548 N N . GLY A 1 200 ? 6.277 13.594 -12.707 1.00 91.88 200 GLY A N 1
ATOM 1549 C CA . GLY A 1 200 ? 5.677 14.425 -11.662 1.00 91.88 200 GLY A CA 1
ATOM 1550 C C . GLY A 1 200 ? 6.097 14.072 -10.232 1.00 91.88 200 GLY A C 1
ATOM 1551 O O . GLY A 1 200 ? 5.633 14.728 -9.300 1.00 91.88 200 GLY A O 1
ATOM 1552 N N . VAL A 1 201 ? 6.936 13.048 -10.037 1.00 95.50 201 VAL A N 1
ATOM 1553 C CA . VAL A 1 201 ? 7.339 12.544 -8.717 1.00 95.50 201 VAL A CA 1
ATOM 1554 C C . VAL A 1 201 ? 8.861 12.534 -8.613 1.00 95.50 201 VAL A C 1
ATOM 1556 O O . VAL A 1 201 ? 9.547 11.817 -9.337 1.00 95.50 201 VAL A O 1
ATOM 1559 N N . ARG A 1 202 ? 9.408 13.326 -7.688 1.00 96.12 202 ARG A N 1
ATOM 1560 C CA . ARG A 1 202 ? 10.857 13.475 -7.507 1.00 96.12 202 ARG A CA 1
ATOM 1561 C C . ARG A 1 202 ? 11.292 12.928 -6.157 1.00 96.12 202 ARG A C 1
ATOM 1563 O O . ARG A 1 202 ? 10.797 13.380 -5.133 1.00 96.12 202 ARG A O 1
ATOM 1570 N N . GLY A 1 203 ? 12.233 11.986 -6.169 1.00 96.25 203 GLY A N 1
ATOM 1571 C CA . GLY A 1 203 ? 12.836 11.428 -4.959 1.00 96.25 203 GLY A CA 1
ATOM 1572 C C . GLY A 1 203 ? 14.029 12.246 -4.463 1.00 96.25 203 GLY A C 1
ATOM 1573 O O . GLY A 1 203 ? 14.869 12.670 -5.261 1.00 96.25 203 GLY A O 1
ATOM 1574 N N . SER A 1 204 ? 14.117 12.411 -3.148 1.00 96.56 204 SER A N 1
ATOM 1575 C CA . SER A 1 204 ? 15.227 13.026 -2.418 1.00 96.56 204 SER A CA 1
ATOM 1576 C C . SER A 1 204 ? 15.725 12.044 -1.365 1.00 96.56 204 SER A C 1
ATOM 1578 O O . SER A 1 204 ? 14.931 11.463 -0.627 1.00 96.56 204 SER A O 1
ATOM 1580 N N . TYR A 1 205 ? 17.037 11.826 -1.311 1.00 94.94 205 TYR A N 1
ATOM 1581 C CA . TYR A 1 205 ? 17.632 10.871 -0.380 1.00 94.94 205 TYR A CA 1
ATOM 1582 C C . TYR A 1 205 ? 17.602 11.398 1.054 1.00 94.94 205 TYR A C 1
ATOM 1584 O O . TYR A 1 205 ? 18.054 12.508 1.313 1.00 94.94 205 TYR A O 1
ATOM 1592 N N . ILE A 1 206 ? 17.090 10.582 1.975 1.00 93.44 206 ILE A N 1
ATOM 1593 C CA . ILE A 1 206 ? 16.889 10.930 3.393 1.00 93.44 206 ILE A CA 1
ATOM 1594 C C . ILE A 1 206 ? 17.719 10.059 4.348 1.00 93.44 206 ILE A C 1
ATOM 1596 O O . ILE A 1 206 ? 17.582 10.148 5.563 1.00 93.44 206 ILE A O 1
ATOM 1600 N N . GLY A 1 207 ? 18.628 9.241 3.807 1.00 90.19 207 GLY A N 1
ATOM 1601 C CA . GLY A 1 207 ? 19.489 8.348 4.583 1.00 90.19 207 GLY A CA 1
ATOM 1602 C C . GLY A 1 207 ? 19.068 6.885 4.486 1.00 90.19 207 GLY A C 1
ATOM 1603 O O . GLY A 1 207 ? 17.896 6.574 4.334 1.00 90.19 207 GLY A O 1
ATOM 1604 N N . SER A 1 208 ? 20.041 5.973 4.570 1.00 86.56 208 SER A N 1
ATOM 1605 C CA . SER A 1 208 ? 19.772 4.539 4.457 1.00 86.56 208 SER A CA 1
ATOM 1606 C C . SER A 1 208 ? 19.109 4.003 5.718 1.00 86.56 208 SER A C 1
ATOM 1608 O O . SER A 1 208 ? 19.686 4.075 6.809 1.00 86.56 208 SER A O 1
ATOM 1610 N N . GLN A 1 209 ? 17.956 3.370 5.563 1.00 85.25 209 GLN A N 1
ATOM 1611 C CA . GLN A 1 209 ? 17.299 2.642 6.632 1.00 85.25 209 GLN A CA 1
ATOM 1612 C C . GLN A 1 209 ? 17.471 1.139 6.405 1.00 85.25 209 GLN A C 1
ATOM 1614 O O . GLN A 1 209 ? 17.189 0.607 5.338 1.00 85.25 209 GLN A O 1
ATOM 1619 N N . LYS A 1 210 ? 17.934 0.424 7.433 1.00 85.69 210 LYS A N 1
ATOM 1620 C CA . LYS A 1 210 ? 17.890 -1.040 7.438 1.00 85.69 210 LYS A CA 1
ATOM 1621 C C . LYS A 1 210 ? 16.654 -1.475 8.197 1.00 85.69 210 LYS A C 1
ATOM 1623 O O . LYS A 1 210 ? 16.595 -1.329 9.419 1.00 85.69 210 LYS A O 1
ATOM 1628 N N . LEU A 1 211 ? 15.683 -1.983 7.459 1.00 91.31 211 LEU A N 1
ATOM 1629 C CA . LEU A 1 211 ? 14.466 -2.565 7.993 1.00 91.31 211 LEU A CA 1
ATOM 1630 C C . LEU A 1 211 ? 14.203 -3.837 7.204 1.00 91.31 211 LEU A C 1
ATOM 1632 O O . LEU A 1 211 ? 14.305 -3.809 5.989 1.00 91.31 211 LEU A O 1
ATOM 1636 N N . THR A 1 212 ? 13.939 -4.951 7.871 1.00 92.00 212 THR A N 1
ATOM 1637 C CA . THR A 1 212 ? 13.798 -6.241 7.197 1.00 92.00 212 THR A CA 1
ATOM 1638 C C . THR A 1 212 ? 12.501 -6.889 7.625 1.00 92.00 212 THR A C 1
ATOM 1640 O O . THR A 1 212 ? 12.257 -6.996 8.825 1.00 92.00 212 THR A O 1
ATOM 1643 N N . GLU A 1 213 ? 11.674 -7.262 6.652 1.00 93.56 213 GLU A N 1
ATOM 1644 C CA . GLU A 1 213 ? 10.298 -7.714 6.877 1.00 93.56 213 GLU A CA 1
ATOM 1645 C C . GLU A 1 213 ? 9.900 -8.766 5.845 1.00 93.56 213 GLU A C 1
ATOM 1647 O O . GLU A 1 213 ? 10.442 -8.806 4.737 1.00 93.56 213 GLU A O 1
ATOM 1652 N N . ARG A 1 214 ? 8.916 -9.595 6.195 1.00 95.75 214 ARG A N 1
ATOM 1653 C CA . ARG A 1 214 ? 8.339 -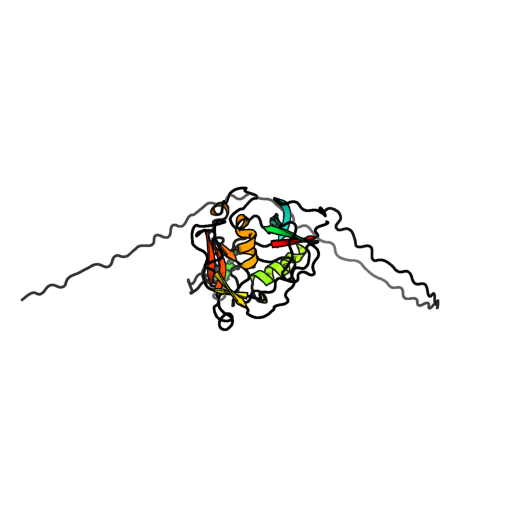10.595 5.282 1.00 95.75 214 ARG A CA 1
ATOM 1654 C C . ARG A 1 214 ? 7.055 -10.129 4.627 1.00 95.75 214 ARG A C 1
ATOM 1656 O O . ARG A 1 214 ? 6.713 -10.627 3.562 1.00 95.75 214 ARG A O 1
ATOM 1663 N N . LEU A 1 215 ? 6.351 -9.184 5.241 1.00 97.31 215 LEU A N 1
ATOM 1664 C CA . LEU A 1 215 ? 5.096 -8.631 4.744 1.00 97.31 215 LEU A CA 1
ATOM 1665 C C . LEU A 1 215 ? 5.151 -7.102 4.814 1.00 97.31 215 LEU A C 1
ATOM 1667 O O . LEU A 1 215 ? 5.441 -6.536 5.863 1.00 97.31 215 LEU A O 1
ATOM 1671 N N . PHE A 1 216 ? 4.885 -6.423 3.701 1.00 97.31 216 PHE A N 1
ATOM 1672 C CA . PHE A 1 216 ? 5.124 -4.982 3.570 1.00 97.31 216 PHE A CA 1
ATOM 1673 C C . PHE A 1 216 ? 4.155 -4.303 2.594 1.00 97.31 216 PHE A C 1
ATOM 1675 O O . PHE A 1 216 ? 3.466 -4.960 1.821 1.00 97.31 216 PHE A O 1
ATOM 1682 N N . CYS A 1 217 ? 4.085 -2.969 2.611 1.00 96.88 217 CYS A N 1
ATOM 1683 C CA . CYS A 1 217 ? 3.451 -2.188 1.530 1.00 96.88 217 CYS A CA 1
ATOM 1684 C C . CYS A 1 217 ? 4.469 -1.903 0.437 1.00 96.88 217 CYS A C 1
ATOM 1686 O O . CYS A 1 217 ? 5.644 -1.851 0.745 1.00 96.88 217 CYS A O 1
ATOM 1688 N N . LEU A 1 218 ? 4.083 -1.600 -0.798 1.00 98.00 218 LEU A N 1
ATOM 1689 C CA . LEU A 1 218 ? 5.063 -1.124 -1.782 1.00 98.00 218 LEU A CA 1
ATOM 1690 C C . LEU A 1 218 ? 5.622 0.267 -1.415 1.00 98.00 218 LEU A C 1
ATOM 1692 O O . LEU A 1 218 ? 4.981 1.080 -0.749 1.00 98.00 218 LEU A O 1
ATOM 1696 N N . SER A 1 219 ? 6.852 0.538 -1.833 1.00 97.12 219 SER A N 1
ATOM 1697 C CA . SER A 1 219 ? 7.432 1.880 -1.919 1.00 97.12 219 SER A CA 1
ATOM 1698 C C . SER A 1 219 ? 6.933 2.594 -3.183 1.00 97.12 219 SER A C 1
ATOM 1700 O O . SER A 1 219 ? 6.354 1.970 -4.071 1.00 97.12 219 SER A O 1
ATOM 1702 N N . VAL A 1 220 ? 7.172 3.899 -3.298 1.00 97.75 220 VAL A N 1
ATOM 1703 C CA . VAL A 1 220 ? 6.874 4.681 -4.509 1.00 97.75 220 VAL A CA 1
ATOM 1704 C C . VAL A 1 220 ? 7.648 4.151 -5.714 1.00 97.75 220 VAL A C 1
ATOM 1706 O O . VAL A 1 220 ? 7.064 3.991 -6.780 1.00 97.75 220 VAL A O 1
ATOM 1709 N N . ASP A 1 221 ? 8.923 3.797 -5.550 1.00 95.56 221 ASP A N 1
ATOM 1710 C CA . ASP A 1 221 ? 9.726 3.227 -6.637 1.00 95.56 221 ASP A CA 1
ATOM 1711 C C . ASP A 1 221 ? 9.183 1.881 -7.123 1.00 95.56 221 ASP A C 1
ATOM 1713 O O . ASP A 1 221 ? 9.076 1.645 -8.325 1.00 95.56 221 ASP A O 1
ATOM 1717 N N . GLU A 1 222 ? 8.801 0.996 -6.200 1.00 96.50 222 GLU A N 1
ATOM 1718 C CA . GLU A 1 222 ? 8.173 -0.275 -6.563 1.00 96.50 222 GLU A CA 1
ATOM 1719 C C . GLU A 1 222 ? 6.807 -0.054 -7.207 1.00 96.50 222 GLU A C 1
ATOM 1721 O O . GLU A 1 222 ? 6.487 -0.711 -8.193 1.00 96.50 222 GLU A O 1
ATOM 1726 N N . ALA A 1 223 ? 6.015 0.895 -6.707 1.00 97.75 223 ALA A N 1
ATOM 1727 C CA . ALA A 1 223 ? 4.735 1.230 -7.311 1.00 97.75 223 ALA A CA 1
ATOM 1728 C C . ALA A 1 223 ? 4.913 1.736 -8.755 1.00 97.75 223 ALA A C 1
ATOM 1730 O O . ALA A 1 223 ? 4.201 1.298 -9.653 1.00 97.75 223 ALA A O 1
ATOM 1731 N N . LEU A 1 224 ? 5.910 2.585 -9.015 1.00 96.44 224 LEU A N 1
ATOM 1732 C CA . LEU A 1 224 ? 6.244 3.043 -10.367 1.00 96.44 224 LEU A CA 1
ATOM 1733 C C . LEU A 1 224 ? 6.770 1.902 -11.258 1.00 96.44 224 LEU A C 1
ATOM 1735 O O . LEU A 1 224 ? 6.424 1.837 -12.446 1.00 96.44 224 LEU A O 1
ATOM 1739 N N . LYS A 1 225 ? 7.577 0.989 -10.694 1.00 95.94 225 LYS A N 1
ATOM 1740 C CA . LYS A 1 225 ? 8.085 -0.205 -11.389 1.00 95.94 225 LYS A CA 1
ATOM 1741 C C . LYS A 1 225 ? 6.941 -1.124 -11.824 1.00 95.94 225 LYS A C 1
ATOM 1743 O O . LYS A 1 225 ? 6.960 -1.565 -12.966 1.00 95.94 225 LYS A O 1
ATOM 1748 N N . TYR A 1 226 ? 5.960 -1.360 -10.951 1.00 97.00 226 TYR A N 1
ATOM 1749 C CA . TYR A 1 226 ? 4.839 -2.289 -11.158 1.00 97.00 226 TYR A CA 1
ATOM 1750 C C . TYR A 1 226 ? 3.510 -1.582 -11.464 1.00 97.00 226 TYR A C 1
ATOM 1752 O O . TYR A 1 226 ? 2.438 -2.076 -11.101 1.00 97.00 226 TYR A O 1
ATOM 1760 N N . ARG A 1 227 ? 3.566 -0.406 -12.100 1.00 96.69 227 ARG A N 1
ATOM 1761 C CA . ARG A 1 227 ? 2.401 0.457 -12.362 1.00 96.69 227 ARG A CA 1
ATOM 1762 C C . ARG A 1 227 ? 1.243 -0.267 -13.053 1.00 96.69 227 ARG A C 1
ATOM 1764 O O . ARG A 1 227 ? 0.089 0.018 -12.754 1.00 96.69 227 ARG A O 1
ATOM 1771 N N . GLU A 1 228 ? 1.533 -1.250 -13.902 1.00 95.75 228 GLU A N 1
ATOM 1772 C CA . GLU A 1 228 ? 0.541 -2.054 -14.614 1.00 95.75 228 GLU A CA 1
ATOM 1773 C C . GLU A 1 228 ? -0.298 -2.983 -13.715 1.00 95.75 228 GLU A C 1
ATOM 1775 O O . GLU A 1 228 ? -1.317 -3.496 -14.170 1.00 95.75 228 GLU A O 1
ATOM 1780 N N . TYR A 1 229 ? 0.095 -3.201 -12.455 1.00 97.56 229 TYR A N 1
ATOM 1781 C CA . TYR A 1 229 ? -0.631 -4.043 -11.492 1.00 97.56 229 TYR A CA 1
ATOM 1782 C C . TYR A 1 229 ? -1.398 -3.237 -10.431 1.00 97.56 229 TYR A C 1
ATOM 1784 O O . TYR A 1 229 ? -2.241 -3.789 -9.718 1.00 97.56 229 TYR A O 1
ATOM 1792 N N . LEU A 1 230 ? -1.142 -1.930 -10.303 1.00 97.75 230 LEU A N 1
ATOM 1793 C CA . LEU A 1 230 ? -1.656 -1.127 -9.185 1.00 97.75 230 LEU A CA 1
ATOM 1794 C C . LEU A 1 230 ? -3.184 -0.967 -9.178 1.00 97.75 230 LEU A C 1
ATOM 1796 O O . LEU A 1 230 ? -3.779 -0.889 -8.104 1.00 97.75 230 LEU A O 1
ATOM 1800 N N . TRP A 1 231 ? -3.821 -0.992 -10.350 1.00 98.00 231 TRP A N 1
ATOM 1801 C CA . TRP A 1 231 ? -5.281 -0.898 -10.495 1.00 98.00 231 TRP A CA 1
ATOM 1802 C C . TRP A 1 231 ? -5.926 -2.179 -11.045 1.00 98.00 231 TRP A C 1
ATOM 1804 O O . TRP A 1 231 ? -7.071 -2.147 -11.488 1.00 98.00 231 TRP A O 1
ATOM 1814 N N . ARG A 1 232 ? -5.208 -3.311 -11.007 1.00 97.38 232 ARG A N 1
ATOM 1815 C CA . ARG A 1 232 ? -5.749 -4.642 -11.322 1.00 97.38 232 ARG A CA 1
ATOM 1816 C C . ARG A 1 232 ? -5.994 -5.423 -10.039 1.00 97.38 232 ARG A C 1
ATOM 1818 O O . ARG A 1 232 ? -5.077 -5.583 -9.229 1.00 97.38 232 ARG A O 1
ATOM 1825 N N . PHE A 1 233 ? -7.208 -5.921 -9.875 1.00 97.50 233 PHE A N 1
ATOM 1826 C CA . PHE A 1 233 ? -7.683 -6.636 -8.693 1.00 97.50 233 PHE A CA 1
ATOM 1827 C C . PHE A 1 233 ? -8.378 -7.933 -9.095 1.00 97.50 233 PHE A C 1
ATOM 1829 O O . PHE A 1 233 ? -8.820 -8.066 -10.236 1.00 97.50 233 PHE A O 1
ATOM 1836 N N . GLU A 1 234 ? -8.465 -8.884 -8.162 1.00 94.12 234 GLU A N 1
ATOM 1837 C CA . GLU A 1 234 ? -9.115 -10.191 -8.384 1.00 94.12 234 GLU A CA 1
ATOM 1838 C C . GLU A 1 234 ? -8.585 -10.913 -9.638 1.00 94.12 234 GLU A C 1
ATOM 1840 O O . GLU A 1 234 ? -9.333 -11.461 -10.445 1.00 94.12 234 GLU A O 1
ATOM 1845 N N . GLU A 1 235 ? -7.263 -10.848 -9.839 1.00 92.25 235 GLU A N 1
ATOM 1846 C CA . GLU A 1 235 ? -6.555 -11.460 -10.970 1.00 92.25 235 GLU A CA 1
ATOM 1847 C C . GLU A 1 235 ? -7.027 -11.000 -12.367 1.00 92.25 235 GLU A C 1
ATOM 1849 O O . GLU A 1 235 ? -6.766 -11.669 -13.376 1.00 92.25 235 GLU A O 1
ATOM 1854 N N . ALA A 1 236 ? -7.702 -9.850 -12.451 1.00 93.50 236 ALA A N 1
ATOM 1855 C CA . ALA A 1 236 ? -8.183 -9.296 -13.706 1.00 93.50 236 ALA A CA 1
ATOM 1856 C C . ALA A 1 236 ? -7.034 -8.965 -14.675 1.00 93.50 236 ALA A C 1
ATOM 1858 O O . ALA A 1 236 ? -5.938 -8.546 -14.296 1.00 93.50 236 ALA A O 1
ATOM 1859 N N . ARG A 1 237 ? -7.306 -9.138 -15.975 1.00 91.31 237 ARG A N 1
ATOM 1860 C CA . ARG A 1 237 ? -6.370 -8.765 -17.052 1.00 91.31 237 ARG A CA 1
ATOM 1861 C C . ARG A 1 237 ? -6.370 -7.266 -17.339 1.00 91.31 237 ARG A C 1
ATOM 1863 O O . ARG A 1 237 ? -5.371 -6.739 -17.820 1.00 91.31 237 ARG A O 1
ATOM 1870 N N . GLU A 1 238 ? -7.495 -6.620 -17.076 1.00 95.75 238 GLU A N 1
ATOM 1871 C CA . GLU A 1 238 ? -7.725 -5.194 -17.285 1.00 95.75 238 GLU A CA 1
ATOM 1872 C C . GLU A 1 238 ? -7.817 -4.491 -15.931 1.00 95.75 238 GLU A C 1
ATOM 1874 O O . GLU A 1 238 ? -8.025 -5.133 -14.901 1.00 95.75 238 GLU A O 1
ATOM 1879 N N . GLU A 1 239 ? -7.607 -3.178 -15.932 1.00 96.88 239 GLU A N 1
ATOM 1880 C CA . GLU A 1 239 ? -7.764 -2.359 -14.732 1.00 96.88 239 GLU A CA 1
ATOM 1881 C C . GLU A 1 239 ? -9.240 -2.312 -14.325 1.00 96.88 239 GLU A C 1
ATOM 1883 O O . GLU A 1 239 ? -10.118 -2.124 -15.164 1.00 96.88 239 GLU A O 1
ATOM 1888 N N . ASN A 1 240 ? -9.497 -2.502 -13.036 1.00 97.44 240 ASN A N 1
ATOM 1889 C CA . ASN A 1 240 ? -10.829 -2.584 -12.440 1.00 97.44 240 ASN A CA 1
ATOM 1890 C C . ASN A 1 240 ? -10.850 -1.964 -11.027 1.00 97.44 240 ASN A C 1
ATOM 1892 O O . ASN A 1 240 ? -11.263 -2.624 -10.063 1.00 97.44 240 ASN A O 1
ATOM 1896 N N . PRO A 1 241 ? -10.356 -0.725 -10.838 1.00 96.44 241 PRO A N 1
ATOM 1897 C CA . PRO A 1 241 ? -10.241 -0.116 -9.514 1.00 96.44 241 PRO A CA 1
ATOM 1898 C C . PRO A 1 241 ? -11.577 0.060 -8.793 1.00 96.44 241 PRO A C 1
ATOM 1900 O O . PRO A 1 241 ? -11.626 0.006 -7.564 1.00 96.44 241 PRO A O 1
ATOM 1903 N N . GLU A 1 242 ? -12.666 0.198 -9.544 1.00 95.50 242 GLU A N 1
ATOM 1904 C CA . GLU A 1 242 ? -14.022 0.314 -9.026 1.00 95.50 242 GLU A CA 1
ATOM 1905 C C . GLU A 1 242 ? -14.509 -0.931 -8.285 1.00 95.50 242 GLU A C 1
ATOM 1907 O O . GLU A 1 242 ? -15.365 -0.813 -7.409 1.00 95.50 242 GLU A O 1
ATOM 1912 N N . SER A 1 243 ? -13.920 -2.101 -8.564 1.00 95.62 243 SER A N 1
ATOM 1913 C CA . SER A 1 243 ? -14.196 -3.335 -7.815 1.00 95.62 243 SER A CA 1
ATOM 1914 C C . SER A 1 243 ? -13.814 -3.230 -6.335 1.00 95.62 243 SER A C 1
ATOM 1916 O O . SER A 1 243 ? -14.354 -3.955 -5.505 1.00 95.62 243 SER A O 1
ATOM 1918 N N . GLN A 1 244 ? -12.900 -2.315 -5.994 1.00 94.38 244 GLN A N 1
ATOM 1919 C CA . GLN A 1 244 ? -12.390 -2.127 -4.636 1.00 94.38 244 GLN A CA 1
ATOM 1920 C C . GLN A 1 244 ? -12.974 -0.895 -3.938 1.00 94.38 244 GLN A C 1
ATOM 1922 O O . GLN A 1 244 ? -12.645 -0.639 -2.776 1.00 94.38 244 GLN A O 1
ATOM 1927 N N . TYR A 1 245 ? -13.804 -0.099 -4.622 1.00 85.06 245 TYR A N 1
ATOM 1928 C CA . TYR A 1 245 ? -14.304 1.160 -4.078 1.00 85.06 245 TYR A CA 1
ATOM 1929 C C . TYR A 1 245 ? -15.165 0.945 -2.837 1.00 85.06 245 TYR A C 1
ATOM 1931 O O . TYR A 1 245 ? -16.206 0.293 -2.858 1.00 85.06 245 TYR A O 1
ATOM 1939 N N . GLY A 1 246 ? -14.759 1.607 -1.762 1.00 90.75 246 GLY A N 1
ATOM 1940 C CA . GLY A 1 246 ? -15.504 1.696 -0.521 1.00 90.75 246 GLY A CA 1
ATOM 1941 C C . GLY A 1 246 ? -15.162 2.989 0.217 1.00 90.75 246 GLY A C 1
ATOM 1942 O O . GLY A 1 246 ? -14.184 3.666 -0.126 1.00 90.75 246 GLY A O 1
ATOM 1943 N N . PRO A 1 247 ? -15.943 3.362 1.246 1.00 91.44 247 PRO A N 1
ATOM 1944 C CA . PRO A 1 247 ? -15.653 4.533 2.075 1.00 91.44 247 PRO A CA 1
ATOM 1945 C C . PRO A 1 247 ? -14.235 4.518 2.669 1.00 91.44 247 PRO A C 1
ATOM 1947 O O . PRO A 1 247 ? -13.622 5.576 2.801 1.00 91.44 247 PRO A O 1
ATOM 1950 N N . TYR A 1 248 ? -13.705 3.321 2.932 1.00 94.94 248 TYR A N 1
ATOM 1951 C CA . TYR A 1 248 ? -12.438 3.069 3.623 1.00 94.94 248 TYR A CA 1
ATOM 1952 C C . TYR A 1 248 ? -11.346 2.453 2.725 1.00 94.94 248 TYR A C 1
ATOM 1954 O O . TYR A 1 248 ? -10.324 1.980 3.221 1.00 94.94 248 TYR A O 1
ATOM 1962 N N . SER A 1 249 ? -11.552 2.454 1.403 1.00 96.00 249 SER A N 1
ATOM 1963 C CA . SER A 1 249 ? -10.655 1.852 0.401 1.00 96.00 249 SER A CA 1
ATOM 1964 C C . SER A 1 249 ? -10.574 2.677 -0.894 1.00 96.00 249 SER A C 1
ATOM 1966 O O . SER A 1 249 ? -10.511 2.140 -1.996 1.00 96.00 249 SER A O 1
ATOM 1968 N N . LYS A 1 250 ? -10.555 4.011 -0.787 1.00 97.06 250 LYS A N 1
ATOM 1969 C CA . LYS A 1 250 ? -10.372 4.928 -1.935 1.00 97.06 250 LYS A CA 1
ATOM 1970 C C . LYS A 1 250 ? -8.941 4.946 -2.478 1.00 97.06 250 LYS A C 1
ATOM 1972 O O . LYS A 1 250 ? -8.686 5.457 -3.563 1.00 97.06 250 LYS A O 1
ATOM 1977 N N . GLY A 1 251 ? -8.008 4.414 -1.707 1.00 97.94 251 GLY A N 1
ATOM 1978 C CA . GLY A 1 251 ? -6.596 4.304 -2.025 1.00 97.94 251 GLY A CA 1
ATOM 1979 C C . GLY A 1 251 ? -5.940 3.284 -1.111 1.00 97.94 251 GLY A C 1
ATOM 1980 O O . GLY A 1 251 ? -6.587 2.769 -0.194 1.00 97.94 251 GLY A O 1
ATOM 1981 N N . TYR A 1 252 ? -4.654 3.028 -1.318 1.00 98.62 252 TYR A N 1
ATOM 1982 C CA . TYR A 1 252 ? -3.858 2.232 -0.388 1.00 98.62 252 TYR A CA 1
ATOM 1983 C C . TYR A 1 252 ? -2.472 2.826 -0.149 1.00 98.62 252 TYR A C 1
ATOM 1985 O O . TYR A 1 252 ? -1.893 3.468 -1.029 1.00 98.62 252 TYR A O 1
ATOM 1993 N N . TRP A 1 253 ? -1.963 2.628 1.068 1.00 98.62 253 TRP A N 1
ATOM 1994 C CA . TRP A 1 253 ? -0.703 3.211 1.524 1.00 98.62 253 TRP A CA 1
ATOM 1995 C C . TRP A 1 253 ? 0.513 2.695 0.753 1.00 98.62 253 TRP A C 1
ATOM 1997 O O . TRP A 1 253 ? 0.646 1.498 0.493 1.00 98.62 253 TRP A O 1
ATOM 2007 N N . LEU A 1 254 ? 1.428 3.616 0.458 1.00 98.62 254 LEU A N 1
ATOM 2008 C CA . LEU A 1 254 ? 2.822 3.335 0.134 1.00 98.62 254 LEU A CA 1
ATOM 2009 C C . LEU A 1 254 ? 3.699 3.705 1.336 1.00 98.62 254 LEU A C 1
ATOM 2011 O O . LEU A 1 254 ? 3.256 4.374 2.267 1.00 98.62 254 LEU A O 1
ATOM 2015 N N . ARG A 1 255 ? 4.953 3.255 1.339 1.00 96.56 255 ARG A N 1
ATOM 2016 C CA . ARG A 1 255 ? 5.852 3.428 2.496 1.00 96.56 255 ARG A CA 1
ATOM 2017 C C . ARG A 1 255 ? 6.503 4.807 2.600 1.00 96.56 255 ARG A C 1
ATOM 2019 O O . ARG A 1 255 ? 6.987 5.165 3.668 1.00 96.56 255 ARG A O 1
ATOM 2026 N N . ASN A 1 256 ? 6.584 5.557 1.502 1.00 97.31 256 ASN A N 1
ATOM 2027 C CA . ASN A 1 256 ? 7.451 6.733 1.449 1.00 97.31 256 ASN A CA 1
ATOM 2028 C C . ASN A 1 256 ? 6.788 7.991 2.027 1.00 97.31 256 ASN A C 1
ATOM 2030 O O . ASN A 1 256 ? 5.653 8.310 1.643 1.00 97.31 256 ASN A O 1
ATOM 2034 N N . PRO A 1 257 ? 7.509 8.753 2.869 1.00 97.31 257 PRO A N 1
ATOM 2035 C CA . PRO A 1 257 ? 7.063 10.056 3.318 1.00 97.31 257 PRO A CA 1
ATOM 2036 C C . PRO A 1 257 ? 7.110 11.066 2.170 1.00 97.31 257 PRO A C 1
ATOM 2038 O O . PRO A 1 257 ? 7.852 10.927 1.190 1.00 97.31 257 PRO A O 1
ATOM 2041 N N . VAL A 1 258 ? 6.315 12.116 2.320 1.00 97.69 258 VAL A N 1
ATOM 2042 C CA . VAL A 1 258 ? 6.361 13.290 1.449 1.00 97.69 258 VAL A CA 1
ATOM 2043 C C . VAL A 1 258 ? 7.377 14.276 2.011 1.00 97.69 258 VAL A C 1
ATOM 2045 O O . VAL A 1 258 ? 7.359 14.534 3.214 1.00 97.69 258 VAL A O 1
ATOM 2048 N N . GLY A 1 259 ? 8.220 14.844 1.152 1.00 94.56 259 GLY A N 1
ATOM 2049 C CA . GLY A 1 259 ? 9.201 15.862 1.526 1.00 94.56 259 GLY A CA 1
ATOM 2050 C C . GLY A 1 259 ? 10.512 15.747 0.754 1.00 94.56 259 GLY A C 1
ATOM 2051 O O . GLY A 1 259 ? 10.640 14.938 -0.166 1.00 94.56 259 GLY A O 1
ATOM 2052 N N . ASP A 1 260 ? 11.479 16.563 1.161 1.00 92.06 260 ASP A N 1
ATOM 2053 C CA . ASP A 1 260 ? 12.840 16.599 0.625 1.00 92.06 260 ASP A CA 1
ATOM 2054 C C . ASP A 1 260 ? 13.878 16.095 1.653 1.00 92.06 260 ASP A C 1
ATOM 2056 O O . ASP A 1 260 ? 13.524 15.599 2.721 1.00 92.06 260 ASP A O 1
ATOM 2060 N N . GLU A 1 261 ? 15.170 16.222 1.339 1.00 88.19 261 GLU A N 1
ATOM 2061 C CA . GLU A 1 261 ? 16.289 15.818 2.211 1.00 88.19 261 GLU A CA 1
ATOM 2062 C C . GLU A 1 261 ? 16.298 16.492 3.601 1.00 88.19 261 GLU A C 1
ATOM 2064 O O . GLU A 1 261 ? 16.903 15.977 4.538 1.00 88.19 261 GLU A O 1
ATOM 2069 N N . THR A 1 262 ? 15.628 17.635 3.747 1.00 87.00 262 THR A N 1
ATOM 2070 C CA . THR A 1 262 ? 15.632 18.491 4.945 1.00 87.00 262 THR A CA 1
ATOM 2071 C C . THR A 1 262 ? 14.263 18.639 5.614 1.00 87.00 262 THR A C 1
ATOM 2073 O O . THR A 1 262 ? 14.199 18.991 6.790 1.00 87.00 262 THR A O 1
ATOM 2076 N N . HIS A 1 263 ? 13.172 18.361 4.899 1.00 86.06 263 HIS A N 1
ATOM 2077 C CA . HIS A 1 263 ? 11.797 18.633 5.326 1.00 86.06 263 HIS A CA 1
ATOM 2078 C C . HIS A 1 263 ? 10.870 17.437 5.084 1.00 86.06 263 HIS A C 1
ATOM 2080 O O . HIS A 1 263 ? 9.773 17.594 4.548 1.00 86.06 263 HIS A O 1
ATOM 2086 N N . TYR A 1 264 ? 11.296 16.232 5.461 1.00 87.94 264 TYR A N 1
ATOM 2087 C CA . TYR A 1 264 ? 10.456 15.035 5.352 1.00 87.94 264 TYR A CA 1
ATOM 2088 C C . TYR A 1 264 ? 9.823 14.604 6.682 1.00 87.94 264 TYR A C 1
ATOM 2090 O O . TYR A 1 264 ? 8.712 14.093 6.663 1.00 87.94 264 TYR A O 1
ATOM 2098 N N . GLU A 1 265 ? 10.462 14.826 7.833 1.00 85.50 265 GLU A N 1
ATOM 2099 C CA . GLU A 1 265 ? 10.042 14.231 9.122 1.00 85.50 265 GLU A CA 1
ATOM 2100 C C . GLU A 1 265 ? 8.692 14.758 9.648 1.00 85.50 265 GLU A C 1
ATOM 2102 O O . GLU A 1 265 ? 7.928 14.022 10.272 1.00 85.50 265 GLU A O 1
ATOM 2107 N N . ASP A 1 266 ? 8.361 16.017 9.350 1.00 83.19 266 ASP A N 1
ATOM 2108 C CA . ASP A 1 266 ? 7.217 16.714 9.955 1.00 83.19 266 ASP A CA 1
ATOM 2109 C C . ASP A 1 266 ? 6.026 16.918 9.011 1.00 83.19 266 ASP A C 1
ATOM 2111 O O . ASP A 1 266 ? 5.020 17.516 9.401 1.00 83.19 266 ASP A O 1
ATOM 2115 N N . THR A 1 267 ? 6.086 16.422 7.770 1.00 91.75 267 THR A N 1
ATOM 2116 C CA . THR A 1 267 ? 5.016 16.703 6.797 1.00 91.75 267 THR A CA 1
ATOM 2117 C C . THR A 1 267 ? 3.696 16.049 7.175 1.00 91.75 267 THR A C 1
ATOM 2119 O O . THR A 1 267 ? 2.647 16.542 6.775 1.00 91.75 267 THR A O 1
ATOM 2122 N N . ARG A 1 268 ? 3.730 14.950 7.949 1.00 94.25 268 ARG A N 1
ATOM 2123 C CA . ARG A 1 268 ? 2.557 14.111 8.274 1.00 94.25 268 ARG A CA 1
ATOM 2124 C C . ARG A 1 268 ? 1.794 13.649 7.032 1.00 94.25 268 ARG A C 1
ATOM 2126 O O . ARG A 1 268 ? 0.592 13.385 7.081 1.00 94.25 268 ARG A O 1
ATOM 2133 N N . MET A 1 269 ? 2.512 13.534 5.922 1.00 96.94 269 MET A N 1
ATOM 2134 C CA . MET A 1 269 ? 1.990 13.114 4.636 1.00 96.94 269 MET A CA 1
ATOM 2135 C C . MET A 1 269 ? 2.815 11.932 4.131 1.00 96.94 269 MET A C 1
ATOM 2137 O O . MET A 1 269 ? 4.043 11.908 4.254 1.00 96.94 269 MET A O 1
ATOM 2141 N N . VAL A 1 270 ? 2.121 10.957 3.559 1.00 97.75 270 VAL A N 1
ATOM 2142 C CA . VAL A 1 270 ? 2.679 9.729 2.981 1.00 97.75 270 VAL A CA 1
ATOM 2143 C C . VAL A 1 270 ? 2.062 9.540 1.600 1.00 97.75 270 VAL A C 1
ATOM 2145 O O . VAL A 1 270 ? 0.974 10.052 1.326 1.00 97.75 270 VAL A O 1
ATOM 2148 N N . TYR A 1 271 ? 2.748 8.834 0.709 1.00 98.50 271 TYR A N 1
ATOM 2149 C CA . TYR A 1 271 ? 2.181 8.511 -0.595 1.00 98.50 271 TYR A CA 1
ATOM 2150 C C . TYR A 1 271 ? 1.132 7.404 -0.530 1.00 98.50 271 TYR A C 1
ATOM 2152 O O . TYR A 1 271 ? 1.216 6.464 0.260 1.00 98.50 271 TYR A O 1
ATOM 2160 N N . ILE A 1 272 ? 0.158 7.503 -1.426 1.00 98.69 272 ILE A N 1
ATOM 2161 C CA . ILE A 1 272 ? -0.820 6.456 -1.699 1.00 98.69 272 ILE A CA 1
ATOM 2162 C C . ILE A 1 272 ? -0.885 6.189 -3.195 1.00 98.69 272 ILE A C 1
ATOM 2164 O O . ILE A 1 272 ? -0.567 7.065 -4.005 1.00 98.69 272 ILE A O 1
ATOM 2168 N N . VAL A 1 273 ? -1.383 5.010 -3.547 1.00 98.62 273 VAL A N 1
ATOM 2169 C CA . VAL A 1 273 ? -2.046 4.803 -4.836 1.00 98.62 273 VAL A CA 1
ATOM 2170 C C . VAL A 1 273 ? -3.506 5.206 -4.663 1.00 98.62 273 VAL A C 1
ATOM 2172 O O . VAL A 1 273 ? -4.206 4.644 -3.820 1.00 98.62 273 VAL A O 1
ATOM 2175 N N . ASP A 1 274 ? -3.958 6.197 -5.424 1.00 98.31 274 ASP A N 1
ATOM 2176 C CA . ASP A 1 274 ? -5.342 6.663 -5.439 1.00 98.31 274 ASP A CA 1
ATOM 2177 C C . ASP A 1 274 ? -6.142 5.855 -6.471 1.00 98.31 274 ASP A C 1
ATOM 2179 O O . ASP A 1 274 ? -5.862 5.888 -7.674 1.00 98.31 274 ASP A O 1
ATOM 2183 N N . LEU A 1 275 ? -7.141 5.104 -6.003 1.00 98.06 275 LEU A N 1
ATOM 2184 C CA . LEU A 1 275 ? -7.991 4.298 -6.878 1.00 98.06 275 LEU A CA 1
ATOM 2185 C C . LEU A 1 275 ? -9.062 5.136 -7.578 1.00 98.06 275 LEU A C 1
ATOM 2187 O O . LEU A 1 275 ? -9.569 4.724 -8.618 1.00 98.06 275 LEU A O 1
ATOM 2191 N N . VAL A 1 276 ? -9.426 6.284 -7.004 1.00 97.12 276 VAL A N 1
ATOM 2192 C CA . VAL A 1 276 ? -10.490 7.162 -7.504 1.00 97.12 276 VAL A CA 1
ATOM 2193 C C . VAL A 1 276 ? -9.959 8.061 -8.611 1.00 97.12 276 VAL A C 1
ATOM 2195 O O . VAL A 1 276 ? -10.598 8.205 -9.648 1.00 97.12 276 VAL A O 1
ATOM 2198 N N . ASN A 1 277 ? -8.788 8.659 -8.393 1.00 97.06 277 ASN A N 1
ATOM 2199 C CA . ASN A 1 277 ? -8.185 9.594 -9.344 1.00 97.06 277 ASN A CA 1
ATOM 2200 C C . ASN A 1 277 ? -7.121 8.946 -10.236 1.00 97.06 277 ASN A C 1
ATOM 2202 O O . ASN A 1 277 ? -6.589 9.616 -11.116 1.00 97.06 277 ASN A O 1
ATOM 2206 N N . GLY A 1 278 ? -6.797 7.665 -10.034 1.00 97.38 278 GLY A N 1
ATOM 2207 C CA . GLY A 1 278 ? -5.891 6.924 -10.914 1.00 97.38 278 GLY A CA 1
ATOM 2208 C C . GLY A 1 278 ? -4.469 7.484 -10.943 1.00 97.38 278 GLY A C 1
ATOM 2209 O O . GLY A 1 278 ? -3.892 7.617 -12.021 1.00 97.38 278 GLY A O 1
ATOM 2210 N N . ASN A 1 279 ? -3.920 7.864 -9.784 1.00 98.12 279 ASN A N 1
ATOM 2211 C CA . ASN A 1 279 ? -2.564 8.404 -9.666 1.00 98.12 279 ASN A CA 1
ATOM 2212 C C . ASN A 1 279 ? -1.857 8.010 -8.360 1.00 98.12 279 ASN A C 1
ATOM 2214 O O . ASN A 1 279 ? -2.470 7.508 -7.422 1.00 98.12 279 ASN A O 1
ATOM 2218 N N . ILE A 1 280 ? -0.547 8.257 -8.292 1.00 98.62 280 ILE A N 1
ATOM 2219 C CA . ILE A 1 280 ? 0.230 8.234 -7.051 1.00 98.62 280 ILE A CA 1
ATOM 2220 C C . ILE A 1 280 ? 0.309 9.661 -6.513 1.00 98.62 280 ILE A C 1
ATOM 2222 O O . ILE A 1 280 ? 0.779 10.568 -7.207 1.00 98.62 280 ILE A O 1
ATOM 2226 N N . ARG A 1 281 ? -0.124 9.872 -5.265 1.00 98.12 281 ARG A N 1
ATOM 2227 C CA . ARG A 1 281 ? -0.146 11.212 -4.659 1.00 98.12 281 ARG A CA 1
ATOM 2228 C C . ARG A 1 281 ? 0.055 11.219 -3.138 1.00 98.12 281 ARG A C 1
ATOM 2230 O O . ARG A 1 281 ? -0.183 10.204 -2.485 1.00 98.12 281 ARG A O 1
ATOM 2237 N N . PRO A 1 282 ? 0.401 12.383 -2.563 1.00 98.06 282 PRO A N 1
ATOM 2238 C CA . PRO A 1 282 ? 0.376 12.627 -1.124 1.00 98.06 282 PRO A CA 1
ATOM 2239 C C . PRO A 1 282 ? -1.011 12.442 -0.491 1.00 98.06 282 PRO A C 1
ATOM 2241 O O . PRO A 1 282 ? -2.033 12.831 -1.068 1.00 98.06 282 PRO A O 1
ATOM 2244 N N . GLN A 1 283 ? -1.031 11.934 0.739 1.00 97.62 283 GLN A N 1
ATOM 2245 C CA . GLN A 1 283 ? -2.199 11.811 1.608 1.00 97.62 283 GLN A CA 1
ATOM 2246 C C . GLN A 1 283 ? -1.792 12.018 3.076 1.00 97.62 283 GLN A C 1
ATOM 2248 O O . GLN A 1 283 ? -0.743 11.539 3.505 1.00 97.62 283 GLN A O 1
ATOM 2253 N N . ALA A 1 284 ? -2.633 12.709 3.851 1.00 96.88 284 ALA A N 1
ATOM 2254 C CA . ALA A 1 284 ? -2.412 12.899 5.286 1.00 96.88 284 ALA A CA 1
ATOM 2255 C C . ALA A 1 284 ? -2.474 11.563 6.025 1.00 96.88 284 ALA A C 1
ATOM 2257 O O . ALA A 1 284 ? -3.366 10.759 5.751 1.00 96.88 284 ALA A O 1
ATOM 2258 N N . VAL A 1 285 ? -1.564 11.349 6.980 1.00 96.19 285 VAL A N 1
ATOM 2259 C CA . VAL A 1 285 ? -1.415 10.073 7.710 1.00 96.19 285 VAL A CA 1
ATOM 2260 C C . VAL A 1 285 ? -2.660 9.656 8.489 1.00 96.19 285 VAL A C 1
ATOM 2262 O O . VAL A 1 285 ? -2.822 8.471 8.761 1.00 96.19 285 VAL A O 1
ATOM 2265 N N . LYS A 1 286 ? -3.544 10.602 8.826 1.00 94.06 286 LYS A N 1
ATOM 2266 C CA . LYS A 1 286 ? -4.828 10.373 9.501 1.00 94.06 286 LYS A CA 1
ATOM 2267 C C . LYS A 1 286 ? -5.830 11.497 9.188 1.00 94.06 286 LYS A C 1
ATOM 2269 O O . LYS A 1 286 ? -5.401 12.542 8.694 1.00 94.06 286 LYS A O 1
ATOM 2274 N N . PRO A 1 287 ? -7.138 11.303 9.447 1.00 90.94 287 PRO A N 1
ATOM 2275 C CA . PRO A 1 287 ? -8.141 12.351 9.269 1.00 90.94 287 PRO A CA 1
ATOM 2276 C C . PRO A 1 287 ? -7.799 13.641 10.025 1.00 90.94 287 PRO A C 1
ATOM 2278 O O . PRO A 1 287 ? -7.255 13.607 11.131 1.00 90.94 287 PRO A O 1
ATOM 2281 N N . GLU A 1 288 ? -8.136 14.784 9.430 1.00 82.31 288 GLU A N 1
ATOM 2282 C CA . GLU A 1 288 ? -8.009 16.090 10.074 1.00 82.31 288 GLU A CA 1
ATOM 2283 C C . GLU A 1 288 ? -9.349 16.544 10.662 1.00 82.31 288 GLU A C 1
ATOM 2285 O O . GLU A 1 288 ? -10.397 16.444 10.024 1.00 82.31 288 GLU A O 1
ATOM 2290 N N . GLY A 1 289 ? -9.301 17.113 11.867 1.00 70.56 289 GLY A N 1
ATOM 2291 C CA . GLY A 1 289 ? -10.471 17.654 12.557 1.00 70.56 289 GLY A CA 1
ATOM 2292 C C . GLY A 1 289 ? -11.118 16.680 13.542 1.00 70.56 289 GLY A C 1
ATOM 2293 O O . GLY A 1 289 ? -10.731 15.524 13.663 1.00 70.56 289 GLY A O 1
ATOM 2294 N N . LYS A 1 290 ? -12.085 17.199 14.305 1.00 72.38 290 LYS A N 1
ATOM 2295 C CA . LYS A 1 290 ? -12.937 16.415 15.204 1.00 72.38 290 LYS A CA 1
ATOM 2296 C C . LYS A 1 290 ? -14.372 16.559 14.728 1.00 72.38 290 LYS A C 1
ATOM 2298 O O . LYS A 1 290 ? -14.971 17.622 14.880 1.00 72.38 290 LYS A O 1
ATOM 2303 N N . SER A 1 291 ? -14.898 15.506 14.129 1.00 72.00 291 SER A N 1
ATOM 2304 C CA . SER A 1 291 ? -16.306 15.353 13.768 1.00 72.00 291 SER A CA 1
ATOM 2305 C C . SER A 1 291 ? -17.200 15.173 15.001 1.00 72.00 291 SER A C 1
ATOM 2307 O O . SER A 1 291 ? -18.402 15.411 14.924 1.00 72.00 291 SER A O 1
ATOM 2309 N N . GLY A 1 292 ? -16.619 14.752 16.134 1.00 66.06 292 GLY A N 1
ATOM 2310 C CA . GLY A 1 292 ? -17.365 14.362 17.331 1.00 66.06 292 GLY A CA 1
ATOM 2311 C C . GLY A 1 292 ? -17.891 12.925 17.277 1.00 66.06 292 GLY A C 1
ATOM 2312 O O . GLY A 1 292 ? -18.540 12.487 18.223 1.00 66.06 292 GLY A O 1
ATOM 2313 N N . THR A 1 293 ? -17.594 12.186 16.205 1.00 69.44 293 THR A N 1
ATOM 2314 C CA . THR A 1 293 ? -17.837 10.744 16.099 1.00 69.44 293 THR A CA 1
ATOM 2315 C C . THR A 1 293 ? -16.502 10.010 16.185 1.00 69.44 293 THR A C 1
ATOM 2317 O O . THR A 1 293 ? -15.556 10.354 15.479 1.00 69.44 293 THR A O 1
ATOM 2320 N N . GLY A 1 294 ? -16.413 9.009 17.066 1.00 79.00 294 GLY A N 1
ATOM 2321 C CA . GLY A 1 294 ? -15.148 8.317 17.339 1.00 79.00 294 GLY A CA 1
ATOM 2322 C C . GLY A 1 294 ? -14.511 7.679 16.101 1.00 79.00 294 GLY A C 1
ATOM 2323 O O . GLY A 1 294 ? -13.292 7.686 15.991 1.00 79.00 294 GLY A O 1
ATOM 2324 N N . GLU A 1 295 ? -15.320 7.188 15.157 1.00 87.56 295 GLU A N 1
ATOM 2325 C CA . GLU A 1 295 ? -14.849 6.559 13.917 1.00 87.56 295 GLU A CA 1
ATOM 2326 C C . GLU A 1 295 ? -14.266 7.565 12.923 1.00 87.56 295 GLU A C 1
ATOM 2328 O O . GLU A 1 295 ? -13.135 7.376 12.477 1.00 87.56 295 GLU A O 1
ATOM 2333 N N . LEU A 1 296 ? -14.993 8.639 12.586 1.00 85.50 296 LEU A N 1
ATOM 2334 C CA . LEU A 1 296 ? -14.544 9.600 11.567 1.00 85.50 296 LEU A CA 1
ATOM 2335 C C . LEU A 1 296 ? -13.317 10.406 12.020 1.00 85.50 296 LEU A C 1
ATOM 2337 O O . LEU A 1 296 ? -12.593 10.946 11.186 1.00 85.50 296 LEU A O 1
ATOM 2341 N N . ASP A 1 297 ? -13.073 10.478 13.329 1.00 86.25 297 ASP A N 1
ATOM 2342 C CA . ASP A 1 297 ? -11.918 11.175 13.902 1.00 86.25 297 ASP A CA 1
ATOM 2343 C C . ASP A 1 297 ? -10.614 10.373 13.759 1.00 86.25 297 ASP A C 1
ATOM 2345 O O . ASP A 1 297 ? -9.526 10.935 13.895 1.00 86.25 297 ASP A O 1
ATOM 2349 N N . VAL A 1 298 ? -10.701 9.064 13.494 1.00 89.12 298 VAL A N 1
ATOM 2350 C CA . VAL A 1 298 ? -9.527 8.178 13.437 1.00 89.12 298 VAL A CA 1
ATOM 2351 C C . VAL A 1 298 ? -9.420 7.383 12.141 1.00 89.12 298 VAL A C 1
ATOM 2353 O O . VAL A 1 298 ? -8.302 7.055 11.743 1.00 89.12 298 VAL A O 1
ATOM 2356 N N . THR A 1 299 ? -10.535 7.097 11.472 1.00 93.12 299 THR A N 1
ATOM 2357 C CA . THR A 1 299 ? -10.582 6.202 10.312 1.00 93.12 299 THR A CA 1
ATOM 2358 C C . THR A 1 299 ? -10.467 6.985 9.015 1.00 93.12 299 THR A C 1
ATOM 2360 O O . THR A 1 299 ? -11.326 7.790 8.656 1.00 93.12 299 THR A O 1
ATOM 2363 N N . GLY A 1 300 ? -9.358 6.768 8.314 1.00 93.88 300 GLY A N 1
ATOM 2364 C CA . GLY A 1 300 ? -9.091 7.338 7.004 1.00 93.88 300 GLY A CA 1
ATOM 2365 C C . GLY A 1 300 ? -9.813 6.597 5.882 1.00 93.88 300 GLY A C 1
ATOM 2366 O O . GLY A 1 300 ? -10.409 5.545 6.067 1.00 93.88 300 GLY A O 1
ATOM 2367 N N . THR A 1 301 ? -9.707 7.139 4.671 1.00 95.25 301 THR A N 1
ATOM 2368 C CA . THR A 1 301 ? -10.286 6.514 3.463 1.00 95.25 301 THR A CA 1
ATOM 2369 C C . THR A 1 301 ? -9.306 5.602 2.719 1.00 95.25 301 THR A C 1
ATOM 2371 O O . THR A 1 301 ? -9.613 5.109 1.635 1.00 95.25 301 THR A O 1
ATOM 2374 N N . THR A 1 302 ? -8.115 5.405 3.282 1.00 97.56 302 THR A N 1
ATOM 2375 C CA . THR A 1 302 ? -7.000 4.702 2.649 1.00 97.56 302 THR A CA 1
ATOM 2376 C C . THR A 1 302 ? -6.788 3.362 3.332 1.00 97.56 302 THR A C 1
ATOM 2378 O O . THR A 1 302 ? -6.446 3.314 4.514 1.00 97.56 302 THR A O 1
ATOM 2381 N N . GLY A 1 303 ? -6.957 2.295 2.563 1.00 97.56 303 GLY A N 1
ATOM 2382 C CA . GLY A 1 303 ? -6.710 0.934 3.000 1.00 97.56 303 GLY A CA 1
ATOM 2383 C C . GLY A 1 303 ? -5.258 0.506 2.807 1.00 97.56 303 GLY A C 1
ATOM 2384 O O . GLY A 1 303 ? -4.321 1.305 2.735 1.00 97.56 303 GLY A O 1
ATOM 2385 N N . LEU A 1 304 ? -5.075 -0.801 2.699 1.00 97.56 304 LEU A N 1
ATOM 2386 C CA . LEU A 1 304 ? -3.782 -1.457 2.688 1.00 97.56 304 LEU A CA 1
ATOM 2387 C C . LEU A 1 304 ? -3.746 -2.540 1.613 1.00 97.56 304 LEU A C 1
ATOM 2389 O O . LEU A 1 304 ? -4.657 -3.357 1.509 1.00 97.56 304 LEU A O 1
ATOM 2393 N N . ARG A 1 305 ? -2.678 -2.563 0.816 1.00 98.12 305 ARG A N 1
ATOM 2394 C CA . ARG A 1 305 ? -2.443 -3.593 -0.199 1.00 98.12 305 ARG A CA 1
ATOM 2395 C C . ARG A 1 305 ? -1.080 -4.241 0.056 1.00 98.12 305 ARG A C 1
ATOM 2397 O O . ARG A 1 305 ? -0.074 -3.751 -0.457 1.00 98.12 305 ARG A O 1
ATOM 2404 N N . PRO A 1 306 ? -1.027 -5.274 0.915 1.00 98.31 306 PRO A N 1
ATOM 2405 C CA . PRO A 1 306 ? 0.237 -5.860 1.332 1.00 98.31 306 PRO A CA 1
ATOM 2406 C C . PRO A 1 306 ? 0.880 -6.682 0.213 1.00 98.31 306 PRO A C 1
ATOM 2408 O O . PRO A 1 306 ? 0.205 -7.171 -0.695 1.00 98.31 306 PRO A O 1
ATOM 2411 N N . ALA A 1 307 ? 2.187 -6.865 0.320 1.00 98.44 307 ALA A N 1
ATOM 2412 C CA . ALA A 1 307 ? 3.011 -7.688 -0.542 1.00 98.44 307 ALA A CA 1
ATOM 2413 C C . ALA A 1 307 ? 4.023 -8.484 0.292 1.00 98.44 307 ALA A C 1
ATOM 2415 O O . ALA A 1 307 ? 4.413 -8.060 1.380 1.00 98.44 307 ALA A O 1
ATOM 2416 N N . PHE A 1 308 ? 4.446 -9.632 -0.223 1.00 97.69 308 PHE A N 1
ATOM 2417 C CA . PHE A 1 308 ? 5.539 -10.432 0.329 1.00 97.69 308 PHE A CA 1
ATOM 2418 C C . PHE A 1 308 ? 6.323 -11.080 -0.806 1.00 97.69 308 PHE A C 1
ATOM 2420 O O . PHE A 1 308 ? 5.867 -11.099 -1.950 1.00 97.69 308 PHE A O 1
ATOM 2427 N N . ALA A 1 309 ? 7.491 -11.633 -0.500 1.00 95.62 309 ALA A N 1
ATOM 2428 C CA . ALA A 1 309 ? 8.299 -12.336 -1.483 1.00 95.62 309 ALA A CA 1
ATOM 2429 C C . ALA A 1 309 ? 8.530 -13.793 -1.072 1.00 95.62 309 ALA A C 1
ATOM 2431 O O . ALA A 1 309 ? 8.766 -14.082 0.099 1.00 95.62 309 ALA A O 1
ATOM 2432 N N . MET A 1 310 ? 8.479 -14.709 -2.037 1.00 94.44 310 MET A N 1
ATOM 2433 C CA . MET A 1 310 ? 8.792 -16.129 -1.851 1.00 94.44 310 MET A CA 1
ATOM 2434 C C . MET A 1 310 ? 10.141 -16.474 -2.486 1.00 94.44 310 MET A C 1
ATOM 2436 O O . MET A 1 310 ? 10.517 -15.844 -3.474 1.00 94.44 310 MET A O 1
ATOM 2440 N N . PRO A 1 311 ? 10.860 -17.494 -1.990 1.00 91.69 311 PRO A N 1
ATOM 2441 C CA . PRO A 1 311 ? 12.051 -18.002 -2.658 1.00 91.69 311 PRO A CA 1
ATOM 2442 C C . PRO A 1 311 ? 11.748 -18.397 -4.109 1.00 91.69 311 PRO A C 1
ATOM 2444 O O . PRO A 1 311 ? 10.711 -19.012 -4.369 1.00 91.69 311 PRO A O 1
ATOM 2447 N N . GLN A 1 312 ? 12.665 -18.074 -5.025 1.00 88.75 312 GLN A N 1
ATOM 2448 C CA . GLN A 1 312 ? 12.610 -18.492 -6.424 1.00 88.75 312 GLN A CA 1
ATOM 2449 C C . GLN A 1 312 ? 13.804 -19.398 -6.744 1.00 88.75 312 GLN A C 1
ATOM 2451 O O . GLN A 1 312 ? 14.963 -18.993 -6.624 1.00 88.75 312 GLN A O 1
ATOM 2456 N N . ASP A 1 313 ? 13.512 -20.619 -7.180 1.00 81.50 313 ASP A N 1
ATOM 2457 C CA . ASP A 1 313 ? 14.493 -21.505 -7.796 1.00 81.50 313 ASP A CA 1
ATOM 2458 C C . ASP A 1 313 ? 14.737 -21.071 -9.252 1.00 81.50 313 ASP A C 1
ATOM 2460 O O . ASP A 1 313 ? 13.802 -20.763 -10.005 1.00 81.50 313 ASP A O 1
ATOM 2464 N N . SER A 1 314 ? 16.021 -21.052 -9.617 1.00 61.62 314 SER A N 1
ATOM 2465 C CA . SER A 1 314 ? 16.539 -20.799 -10.969 1.00 61.62 314 SER A CA 1
ATOM 2466 C C . SER A 1 314 ? 16.149 -21.875 -11.973 1.00 61.62 314 SER A C 1
ATOM 2468 O O . SER A 1 314 ? 16.233 -23.064 -11.585 1.00 61.62 314 SER A O 1
#

Foldseek 3Di:
DDDDDDDDDDDDDDPPDDDDDDDDDDDDDDDDDDDDDDDDDDDDDDDDDDDDDDDDDDDPPPPPPPDPDDDDQADDFQDKDWFAAPNDIWIWGFQARQDDAPVVPDAGWTKTWTQAFAFLQRVKDWDFDQDPVRDTDTDIDGDQHLFQDPWQQNVPTSQNVRQQVRQVRVPQFDKHFPWAQWAKEFKWAFPCQLNTACPRIDTAGQDTDGDIHFKFAAAPVVCRVRSCCQQHHPSDPDGDLVVHDDQRAQWAFHNHFHDHNVPGGHPQWGWIQGSPGNIIDIDHRADDDCPVHPSNRGGDSYTHIMMGIHNHDD

pLDDT: mean 79.31, std 25.93, range [26.3, 98.69]

Radius of gyration: 27.15 Å; chains: 1; bounding box: 74×103×63 Å

Secondary structure (DSSP, 8-state):
---PPPP-------------------------------------------------------------TTS-SSPPTT-EEEEEETTEEEEEEEEEEEE--TTS-SPPEEEEEESS-B-TTTT-EEEEEE-TTS-EEEEEE--TTSSS-SSS-GGG-HHHHHHHHTGGGSTTPPPEE----EEEEE-PPTT-GGG--STTEEEEE------EESEEEPPHHHHHHTGGGTT--TT-SS--GGGG--TT-SEEEEEEEBS-SSS-TT--EEEEEETTTTEEEEEESS--S--SSTTTTT--SEEB-EEEEEE---